Protein AF-R0MKZ6-F1 (afdb_monomer_lite)

Organism: Nosema bombycis (strain CQ1 / CVCC 102059) (NCBI:txid578461)

Sequence (211 aa):
MTRVDKVYGFILPISSEEYARGNKYGSILQAREDKRTGTRIELVEYTEEHHEHLGKVKKTVKNLHLHRRIPGIIRKVIPDNACIIKETSYSSIDKIRTHYHNTHFSKTTFNLTINTITVDGEVRNNPFEYEELEYHDLTHKPRLQTSICYKHVSVEVNKYMLGWIAYEIDKSIKTLLVKHHQNIVIKKGEWMEMTMKELEEMERESFSSES

InterPro domains:
  IPR001666 Phosphatidylinositol transfer protein [PTHR10658] (8-121)
  IPR023393 START-like domain superfamily [G3DSA:3.30.530.20] (5-135)
  IPR023393 START-like domain superfamily [G3DSA:3.30.530.20] (136-210)
  IPR055261 Phosphatidylinositol transfer protein, N-terminal [PF02121] (6-132)
  IPR055261 Phosphatidylinositol transfer protein, N-terminal [PF02121] (147-205)

Foldseek 3Di:
DAKDKAKEKEFALDALQLVLQLLLVLVLVVLVVCVVQVWAKAWDDWDWDQDPPQGIWIKTKMWTQQQSPQDPVVPVPDDSQQSIWIWIWTDDSFKIKIWIDGPPDDCLAKTKIKIKGKDFDDDPDDPDPDDHYHYDYPCPDDPRRTMMMMIIIMIDGDDPPCSVSSVVVVVSVVVSVNVSSNCSRVCCVVRVPPDPVNSVVSSCVSNDPPD

pLDDT: mean 89.92, std 9.76, range [34.59, 97.94]

Secondary structure (DSSP, 8-state):
-EEEEEEEEEEESS-HHHHHHHHHHHHHHHHHHHHHHT-EEEEEEEEEEEETTTEEEEEEEEEEEGGGTS-HHHHTTS-GGGGEEEEEEEE-SSEEEEEEEESSS-TTTEEEEEEEEEEESS--S-SS--S-EEEEE--SSTT---EEEEEEEEEEE-STT-THHHHHHHHHHHHHHHHHHHHHHHTHHHHTT--HHHHHHHHHHHHS---

Structure (mmC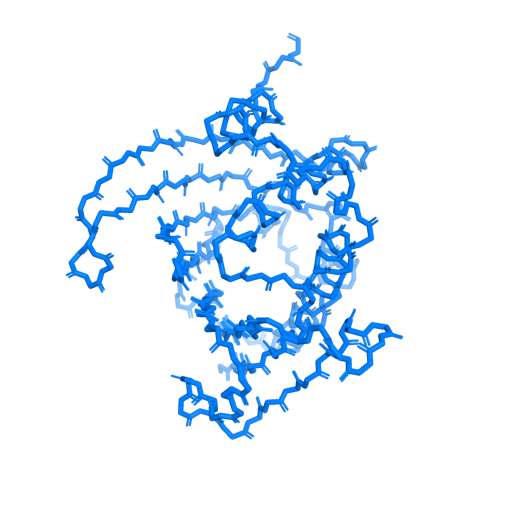IF, N/CA/C/O backbone):
data_AF-R0MKZ6-F1
#
_entry.id   AF-R0MKZ6-F1
#
loop_
_atom_site.group_PDB
_atom_site.id
_atom_site.type_symbol
_atom_site.label_atom_id
_atom_site.label_alt_id
_atom_site.label_comp_id
_atom_site.label_asym_id
_atom_site.label_entity_id
_atom_site.label_seq_id
_atom_site.pdbx_PDB_ins_code
_atom_site.Cartn_x
_atom_site.Cartn_y
_atom_site.Cartn_z
_atom_site.occupancy
_atom_site.B_iso_or_equiv
_atom_site.auth_seq_id
_atom_site.auth_comp_id
_atom_site.auth_asym_id
_atom_site.auth_atom_id
_atom_site.pdbx_PDB_model_num
ATOM 1 N N . MET A 1 1 ? 3.279 2.169 -25.843 1.00 84.00 1 MET A N 1
ATOM 2 C CA . MET A 1 1 ? 2.929 2.396 -24.429 1.00 84.00 1 MET A CA 1
ATOM 3 C C . MET A 1 1 ? 1.947 1.324 -24.004 1.00 84.00 1 MET A C 1
ATOM 5 O O . MET A 1 1 ? 0.984 1.107 -24.726 1.00 84.00 1 MET A O 1
ATOM 9 N N . THR A 1 2 ? 2.197 0.652 -22.885 1.00 94.12 2 THR A N 1
ATOM 10 C CA . THR A 1 2 ? 1.252 -0.301 -22.293 1.00 94.12 2 THR A CA 1
ATOM 11 C C . THR A 1 2 ? 0.813 0.249 -20.951 1.00 94.12 2 THR A C 1
ATOM 13 O O . THR A 1 2 ? 1.658 0.644 -20.147 1.00 94.12 2 THR A O 1
ATOM 16 N N . ARG A 1 3 ? -0.500 0.302 -20.742 1.00 93.50 3 ARG A N 1
ATOM 17 C CA . ARG A 1 3 ? -1.129 0.823 -19.535 1.00 93.50 3 ARG A CA 1
ATOM 18 C C . ARG A 1 3 ? -2.131 -0.199 -19.011 1.00 93.50 3 ARG A C 1
ATOM 20 O O . ARG A 1 3 ? -2.862 -0.792 -19.800 1.00 93.50 3 ARG A O 1
ATOM 27 N N . VAL A 1 4 ? -2.110 -0.419 -17.704 1.00 93.69 4 VAL A N 1
ATOM 28 C CA . VAL A 1 4 ? -3.056 -1.264 -16.975 1.00 93.69 4 VAL A CA 1
ATOM 29 C C . VAL A 1 4 ? -3.694 -0.392 -15.902 1.00 93.69 4 VAL A C 1
ATOM 31 O O . VAL A 1 4 ? -2.980 0.097 -15.030 1.00 93.69 4 VAL A O 1
ATOM 34 N N . ASP A 1 5 ? -5.009 -0.196 -15.974 1.00 93.94 5 ASP A N 1
ATOM 35 C CA . ASP A 1 5 ? -5.805 0.497 -14.957 1.00 93.94 5 ASP A CA 1
ATOM 36 C C . ASP A 1 5 ? -6.822 -0.483 -14.392 1.00 93.94 5 ASP A C 1
ATOM 38 O O . ASP A 1 5 ? -7.625 -1.038 -15.139 1.00 93.94 5 ASP A O 1
ATOM 42 N N . LYS A 1 6 ? -6.781 -0.706 -13.081 1.00 94.12 6 LYS A N 1
ATOM 43 C CA . LYS A 1 6 ? -7.715 -1.598 -12.393 1.00 94.12 6 LYS A CA 1
ATOM 44 C C . LYS A 1 6 ? -8.147 -1.019 -11.068 1.00 94.12 6 LYS A C 1
ATOM 46 O O . LYS A 1 6 ? -7.356 -0.380 -10.371 1.00 94.12 6 LYS A O 1
ATOM 51 N N . VAL A 1 7 ? -9.390 -1.293 -10.688 1.00 95.12 7 VAL A N 1
ATOM 52 C CA . VAL A 1 7 ? -9.879 -1.006 -9.342 1.00 95.12 7 VAL A CA 1
ATOM 53 C C . VAL A 1 7 ? -10.062 -2.318 -8.589 1.00 95.12 7 VAL A C 1
ATOM 55 O O . VAL A 1 7 ? -10.747 -3.226 -9.049 1.00 95.12 7 VAL A O 1
ATOM 58 N N . TYR A 1 8 ? -9.462 -2.404 -7.406 1.00 95.31 8 TYR A N 1
ATOM 59 C CA . TYR A 1 8 ? -9.657 -3.506 -6.469 1.00 95.31 8 TYR A CA 1
ATOM 60 C C . TYR A 1 8 ? -10.495 -3.016 -5.287 1.00 95.31 8 TYR A C 1
ATOM 62 O O . TYR A 1 8 ? -10.090 -2.083 -4.591 1.00 95.31 8 TYR A O 1
ATOM 70 N N . GLY A 1 9 ? -11.659 -3.621 -5.060 1.00 94.00 9 GLY A N 1
ATOM 71 C CA . GLY A 1 9 ? -12.543 -3.324 -3.933 1.00 94.00 9 GLY A CA 1
ATOM 72 C C . GLY A 1 9 ? -12.408 -4.373 -2.833 1.00 94.00 9 GLY A C 1
ATOM 73 O O . GLY A 1 9 ? -12.648 -5.550 -3.073 1.00 94.00 9 GLY A O 1
ATOM 74 N N . PHE A 1 10 ? -12.064 -3.968 -1.614 1.00 94.38 10 PHE A N 1
ATOM 75 C CA . PHE A 1 10 ? -11.958 -4.855 -0.454 1.00 94.38 10 PHE A CA 1
ATOM 76 C C . PHE A 1 10 ? -13.120 -4.596 0.497 1.00 94.38 10 PHE A C 1
ATOM 78 O O . PHE A 1 10 ? -13.222 -3.502 1.049 1.00 94.38 10 PHE A O 1
ATOM 85 N N . ILE A 1 11 ? -13.987 -5.590 0.693 1.00 92.19 11 ILE A N 1
ATOM 86 C CA . ILE A 1 11 ? -15.113 -5.503 1.630 1.00 92.19 11 ILE A CA 1
ATOM 87 C C . ILE A 1 11 ? -14.617 -5.933 3.011 1.00 92.19 11 ILE A C 1
ATOM 89 O O . ILE A 1 11 ? -14.094 -7.040 3.168 1.00 92.19 11 ILE A O 1
ATOM 93 N N . LEU A 1 12 ? -14.740 -5.047 4.003 1.00 92.56 12 LEU A N 1
ATOM 94 C CA . LEU A 1 12 ? -14.053 -5.175 5.285 1.00 92.56 12 LEU A CA 1
ATOM 95 C C . LEU A 1 12 ? -15.029 -5.195 6.476 1.00 92.56 12 LEU A C 1
ATOM 97 O O . LEU A 1 12 ? -15.983 -4.413 6.509 1.00 92.56 12 LEU A O 1
ATOM 101 N N . PRO A 1 13 ? -14.768 -6.034 7.502 1.00 92.25 13 PRO A N 1
ATOM 102 C CA . PRO A 1 13 ? -15.535 -6.064 8.747 1.00 92.25 13 PRO A CA 1
ATOM 103 C C . PRO A 1 13 ? -15.022 -5.047 9.788 1.00 92.25 13 PRO A C 1
ATOM 105 O O . PRO A 1 13 ? -14.962 -5.337 10.991 1.00 92.25 13 PRO A O 1
ATOM 108 N N . ILE A 1 14 ? -14.557 -3.890 9.314 1.00 92.12 14 ILE A N 1
ATOM 109 C CA . ILE A 1 14 ? -14.065 -2.760 10.114 1.00 92.12 14 ILE A CA 1
ATOM 110 C C . ILE A 1 14 ? -14.510 -1.421 9.510 1.00 92.12 14 ILE A C 1
ATOM 112 O O . ILE A 1 14 ? -14.663 -1.333 8.293 1.00 92.12 14 ILE A O 1
ATOM 116 N N . SER A 1 15 ? -14.742 -0.399 10.338 1.00 92.25 15 SER A N 1
ATOM 117 C CA . SER A 1 15 ? -15.070 0.957 9.861 1.00 92.25 15 SER A CA 1
ATOM 118 C C . SER A 1 15 ? -13.882 1.603 9.138 1.00 92.25 15 SER A C 1
ATOM 120 O O . SER A 1 15 ? -12.758 1.108 9.204 1.00 92.25 15 SER A O 1
ATOM 122 N N . SER A 1 16 ? -14.093 2.733 8.472 1.00 91.50 16 SER A N 1
ATOM 123 C CA . SER A 1 16 ? -13.044 3.482 7.772 1.00 91.50 16 SER A CA 1
ATOM 124 C C . SER A 1 16 ? -11.994 4.027 8.743 1.00 91.50 16 SER A C 1
ATOM 126 O O . SER A 1 16 ? -10.801 4.026 8.440 1.00 91.50 16 SER A O 1
ATOM 128 N N . GLU A 1 17 ? -12.406 4.429 9.948 1.00 92.31 17 GLU A N 1
ATOM 129 C CA . GLU A 1 17 ? -11.484 4.855 11.007 1.00 92.31 17 GLU A CA 1
ATOM 130 C C . GLU A 1 17 ? -10.640 3.680 11.529 1.00 92.31 17 GLU A C 1
ATOM 132 O O . GLU A 1 17 ? -9.419 3.786 11.672 1.00 92.31 17 GLU A O 1
ATOM 137 N N . GLU A 1 18 ? -11.277 2.530 11.769 1.00 94.56 18 GLU A N 1
ATOM 138 C CA . GLU A 1 18 ? -10.580 1.294 12.121 1.00 94.56 18 GLU A CA 1
ATOM 139 C C . GLU A 1 18 ? -9.641 0.855 10.990 1.00 94.56 18 GLU A C 1
ATOM 141 O O . GLU A 1 18 ? -8.509 0.453 11.251 1.00 94.56 18 GLU A O 1
ATOM 146 N N . TYR A 1 19 ? -10.060 0.986 9.729 1.00 95.31 19 TYR A N 1
ATOM 147 C CA . TYR A 1 19 ? -9.227 0.701 8.566 1.00 95.31 19 TYR A CA 1
ATOM 148 C C . TYR A 1 19 ? -8.005 1.610 8.510 1.00 95.31 19 TYR A C 1
ATOM 150 O O . TYR A 1 19 ? -6.926 1.118 8.201 1.00 95.31 19 TYR A O 1
ATOM 158 N N . ALA A 1 20 ? -8.116 2.896 8.846 1.00 94.50 20 ALA A N 1
ATOM 159 C CA . ALA A 1 20 ? -6.953 3.779 8.880 1.00 94.50 20 ALA A CA 1
ATOM 160 C C . ALA A 1 20 ? -5.870 3.240 9.836 1.00 94.50 20 ALA A C 1
ATOM 162 O O . ALA A 1 20 ? -4.691 3.180 9.468 1.00 94.50 20 ALA A O 1
ATOM 163 N N . ARG A 1 21 ? -6.267 2.776 11.033 1.00 96.00 21 ARG A N 1
ATOM 164 C CA . ARG A 1 21 ? -5.361 2.119 11.997 1.00 96.00 21 ARG A CA 1
ATOM 165 C C . ARG A 1 21 ? -4.838 0.788 11.459 1.00 96.00 21 ARG A C 1
ATOM 167 O O . ARG A 1 21 ? -3.628 0.571 11.394 1.00 96.00 21 ARG A O 1
ATOM 174 N N . GLY A 1 22 ? -5.738 -0.075 10.998 1.00 97.12 22 GLY A N 1
ATOM 175 C CA . GLY A 1 22 ? -5.400 -1.381 10.445 1.00 97.12 22 GLY A CA 1
ATOM 176 C C . GLY A 1 22 ? -4.437 -1.291 9.262 1.00 97.12 22 GLY A C 1
ATOM 177 O O . GLY A 1 22 ? -3.466 -2.035 9.201 1.00 97.12 22 GLY A O 1
ATOM 178 N N . ASN A 1 23 ? -4.629 -0.335 8.356 1.00 97.06 23 ASN A N 1
ATOM 179 C CA . ASN A 1 23 ? -3.767 -0.099 7.202 1.00 97.06 23 ASN A CA 1
ATOM 180 C C . ASN A 1 23 ? -2.346 0.299 7.620 1.00 97.06 23 ASN A C 1
ATOM 182 O O . ASN A 1 23 ? -1.379 -0.201 7.042 1.00 97.06 23 ASN A O 1
ATOM 186 N N . LYS A 1 24 ? -2.206 1.142 8.650 1.00 95.62 24 LYS A N 1
ATOM 187 C CA . LYS A 1 24 ? -0.903 1.487 9.235 1.00 95.62 24 LYS A CA 1
ATOM 188 C C . LYS A 1 24 ? -0.220 0.247 9.816 1.00 95.62 24 LYS A C 1
ATOM 190 O O . LYS A 1 24 ? 0.939 -0.021 9.503 1.00 95.62 24 LYS A O 1
ATOM 195 N N . TYR A 1 25 ? -0.961 -0.554 10.579 1.00 97.25 25 TYR A N 1
ATOM 196 C CA . TYR A 1 25 ? -0.465 -1.817 11.120 1.00 97.25 25 TYR A CA 1
ATOM 197 C C . TYR A 1 25 ? -0.070 -2.823 10.025 1.00 97.25 25 TYR A C 1
ATOM 199 O O . TYR A 1 25 ? 0.988 -3.446 10.096 1.00 97.25 25 TYR A O 1
ATOM 207 N N . GLY A 1 26 ? -0.862 -2.934 8.958 1.00 97.00 26 GLY A N 1
ATOM 208 C CA . GLY A 1 26 ? -0.547 -3.753 7.787 1.00 97.00 26 GLY A CA 1
ATOM 209 C C . GLY A 1 26 ? 0.776 -3.344 7.132 1.00 97.00 26 GLY A C 1
ATOM 210 O O . GLY A 1 26 ? 1.592 -4.207 6.811 1.00 97.00 26 GLY A O 1
ATOM 211 N N . SER A 1 27 ? 1.044 -2.038 7.020 1.00 94.75 27 SER A N 1
ATOM 212 C CA . SER A 1 27 ? 2.318 -1.520 6.503 1.00 94.75 27 SER A CA 1
ATOM 213 C C . SER A 1 27 ? 3.502 -1.882 7.404 1.00 94.75 27 SER A C 1
ATOM 215 O O . SER A 1 27 ? 4.571 -2.220 6.896 1.00 94.75 27 SER A O 1
ATOM 217 N N . ILE A 1 28 ? 3.312 -1.889 8.727 1.00 94.81 28 ILE A N 1
ATOM 218 C CA . ILE A 1 28 ? 4.320 -2.343 9.701 1.00 94.81 28 ILE A CA 1
ATOM 219 C C . ILE A 1 28 ? 4.608 -3.837 9.530 1.00 94.81 28 ILE A C 1
ATOM 221 O O . ILE A 1 28 ? 5.768 -4.243 9.449 1.00 94.81 28 ILE A O 1
ATOM 225 N N . LEU A 1 29 ? 3.568 -4.673 9.427 1.00 95.50 29 LEU A N 1
ATOM 226 C CA . LEU A 1 29 ? 3.738 -6.103 9.151 1.00 95.50 29 LEU A CA 1
ATOM 227 C C . LEU A 1 29 ? 4.484 -6.327 7.837 1.00 95.50 29 LEU A C 1
ATOM 229 O O . LEU A 1 29 ? 5.346 -7.205 7.750 1.00 95.50 29 LEU A O 1
ATOM 233 N N . GLN A 1 30 ? 4.177 -5.514 6.826 1.00 93.88 30 GLN A N 1
ATOM 234 C CA . GLN A 1 30 ? 4.836 -5.608 5.541 1.00 93.88 30 GLN A CA 1
ATOM 235 C C . GLN A 1 30 ? 6.320 -5.229 5.627 1.00 93.88 30 GLN A C 1
ATOM 237 O O . GLN A 1 30 ? 7.154 -5.962 5.099 1.00 93.88 30 GLN A O 1
ATOM 242 N N . ALA A 1 31 ? 6.654 -4.161 6.353 1.00 92.19 31 ALA A N 1
ATOM 243 C CA . ALA A 1 31 ? 8.031 -3.746 6.605 1.00 92.19 31 ALA A CA 1
ATOM 244 C C . ALA A 1 31 ? 8.840 -4.820 7.354 1.00 92.19 31 ALA A C 1
ATOM 246 O O . ALA A 1 31 ? 9.984 -5.108 6.999 1.00 92.19 31 ALA A O 1
ATOM 247 N N . ARG A 1 32 ? 8.233 -5.474 8.353 1.00 92.31 32 ARG A N 1
ATOM 248 C CA . ARG A 1 32 ? 8.856 -6.590 9.088 1.00 92.31 32 ARG A CA 1
ATOM 249 C C . ARG A 1 32 ? 9.149 -7.778 8.174 1.00 92.31 32 ARG A C 1
ATOM 251 O O . ARG A 1 32 ? 10.242 -8.339 8.224 1.00 92.31 32 ARG A O 1
ATOM 258 N N . GLU A 1 33 ? 8.197 -8.142 7.320 1.00 92.75 33 GLU A N 1
ATOM 259 C CA . GLU A 1 33 ? 8.378 -9.200 6.321 1.00 92.75 33 GLU A CA 1
ATOM 260 C C . GLU A 1 33 ? 9.463 -8.839 5.295 1.00 92.75 33 GLU A C 1
ATOM 262 O O . GLU A 1 33 ? 10.254 -9.694 4.896 1.00 92.75 33 GLU A O 1
ATOM 267 N N . ASP A 1 34 ? 9.548 -7.569 4.903 1.00 91.81 34 ASP A N 1
ATOM 268 C CA . ASP A 1 34 ? 10.597 -7.071 4.015 1.00 91.81 34 ASP A CA 1
ATOM 269 C C . ASP A 1 34 ? 11.979 -7.188 4.638 1.00 91.81 34 ASP A C 1
ATOM 271 O O . ASP A 1 34 ? 12.867 -7.792 4.033 1.00 91.81 34 ASP A O 1
ATOM 275 N N . LYS A 1 35 ? 12.138 -6.743 5.887 1.00 89.75 35 LYS A N 1
ATOM 276 C CA . LYS A 1 35 ? 13.379 -6.927 6.647 1.00 89.75 35 LYS A CA 1
ATOM 277 C C . LYS A 1 35 ? 13.753 -8.409 6.746 1.00 89.75 35 LYS A C 1
ATOM 279 O O . LYS A 1 35 ? 14.892 -8.774 6.464 1.00 89.75 35 LYS A O 1
ATOM 284 N N . ARG A 1 36 ? 12.786 -9.281 7.062 1.00 91.06 36 ARG A N 1
ATOM 285 C CA . ARG A 1 36 ? 12.989 -10.738 7.183 1.00 91.06 36 ARG A CA 1
ATOM 286 C C . ARG A 1 36 ? 13.421 -11.387 5.865 1.00 91.06 36 ARG A C 1
ATOM 288 O O . ARG A 1 36 ? 14.208 -12.328 5.873 1.00 91.06 36 ARG A O 1
ATOM 295 N N . THR A 1 37 ? 12.903 -10.906 4.738 1.00 90.75 37 THR A N 1
ATOM 296 C CA . THR A 1 37 ? 13.198 -11.442 3.397 1.00 90.75 37 THR A CA 1
ATOM 297 C C . THR A 1 37 ? 14.372 -10.739 2.704 1.00 90.75 37 THR A C 1
ATOM 299 O O . THR A 1 37 ? 14.716 -11.082 1.571 1.00 90.75 37 THR A O 1
ATOM 302 N N . GLY A 1 38 ? 15.019 -9.782 3.380 1.00 89.25 38 GLY A N 1
ATOM 303 C CA . GLY A 1 38 ? 16.167 -9.038 2.863 1.00 89.25 38 GLY A CA 1
ATOM 304 C C . GLY A 1 38 ? 15.812 -7.946 1.849 1.00 89.25 38 GLY A C 1
ATOM 305 O O . GLY A 1 38 ? 16.680 -7.518 1.089 1.00 89.25 38 GLY A O 1
ATOM 306 N N . THR A 1 39 ? 14.555 -7.497 1.804 1.00 91.44 39 THR A N 1
ATOM 307 C CA . THR A 1 39 ? 14.151 -6.295 1.062 1.00 91.44 39 THR A CA 1
ATOM 308 C C . THR A 1 39 ? 14.434 -5.073 1.929 1.00 91.44 39 THR A C 1
ATOM 310 O O . THR A 1 39 ? 13.869 -4.917 3.009 1.00 91.44 39 THR A O 1
ATOM 313 N N . ARG A 1 40 ? 15.317 -4.192 1.457 1.00 90.62 40 ARG A N 1
ATOM 314 C CA . ARG A 1 40 ? 15.684 -2.974 2.184 1.00 90.62 40 ARG A CA 1
ATOM 315 C C . ARG A 1 40 ? 14.727 -1.837 1.836 1.00 90.62 40 ARG A C 1
ATOM 317 O O . ARG A 1 40 ? 14.499 -1.551 0.661 1.00 90.62 40 ARG A O 1
ATOM 324 N N . ILE A 1 41 ? 14.199 -1.180 2.861 1.00 91.44 41 ILE A N 1
ATOM 325 C CA . ILE A 1 41 ? 13.344 0.003 2.747 1.00 91.44 41 ILE A CA 1
ATOM 326 C C . ILE A 1 41 ? 13.997 1.119 3.555 1.00 91.44 41 ILE A C 1
ATOM 328 O O . ILE A 1 41 ? 14.337 0.912 4.715 1.00 91.44 41 ILE A O 1
ATOM 332 N N . GLU A 1 42 ? 14.177 2.285 2.944 1.00 91.06 42 GLU A N 1
ATOM 333 C CA . GLU A 1 42 ? 14.701 3.479 3.613 1.00 91.06 42 GLU A CA 1
ATOM 334 C C . GLU A 1 42 ? 13.603 4.532 3.689 1.00 91.06 42 GLU A C 1
ATOM 336 O O . GLU A 1 42 ? 13.091 4.951 2.650 1.00 91.06 42 GLU A O 1
ATOM 341 N N . LEU A 1 43 ? 13.259 4.990 4.892 1.00 92.12 43 LEU A N 1
ATOM 342 C CA . LEU A 1 43 ? 12.418 6.171 5.062 1.00 92.12 43 LEU A CA 1
ATOM 343 C C . LEU A 1 43 ? 13.271 7.428 4.848 1.00 92.12 43 LEU A C 1
ATOM 345 O O . LEU A 1 43 ? 14.231 7.665 5.572 1.00 92.12 43 LEU A O 1
ATOM 349 N N . VAL A 1 44 ? 12.920 8.218 3.836 1.00 93.50 44 VAL A N 1
ATOM 350 C CA . VAL A 1 44 ? 13.627 9.446 3.440 1.00 93.50 44 VAL A CA 1
ATOM 351 C C . VAL A 1 44 ? 12.975 10.680 4.058 1.00 93.50 44 VAL A C 1
ATOM 353 O O . VAL A 1 44 ? 13.665 11.604 4.472 1.00 93.50 44 VAL A O 1
ATOM 356 N N . GLU A 1 45 ? 11.645 10.712 4.107 1.00 93.31 45 GLU A N 1
ATOM 357 C CA . GLU A 1 45 ? 10.882 11.858 4.604 1.00 93.31 45 GLU A CA 1
ATOM 358 C C . GLU A 1 45 ? 9.609 11.374 5.303 1.00 93.31 45 GLU A C 1
ATOM 360 O O . GLU A 1 45 ? 8.946 10.451 4.821 1.00 93.31 45 GLU A O 1
ATOM 365 N N . TYR A 1 46 ? 9.264 12.018 6.419 1.00 91.88 46 TYR A N 1
ATOM 366 C CA . TYR A 1 46 ? 7.995 11.864 7.127 1.00 91.88 46 TYR A CA 1
ATOM 367 C C . TYR A 1 46 ? 7.557 13.239 7.635 1.00 91.88 46 TYR A C 1
ATOM 369 O O . TYR A 1 46 ? 8.186 13.790 8.539 1.00 91.88 46 TYR A O 1
ATOM 377 N N . THR A 1 47 ? 6.506 13.808 7.052 1.00 92.50 47 THR A N 1
ATOM 378 C CA . THR A 1 47 ? 6.054 15.176 7.348 1.00 92.50 47 THR A C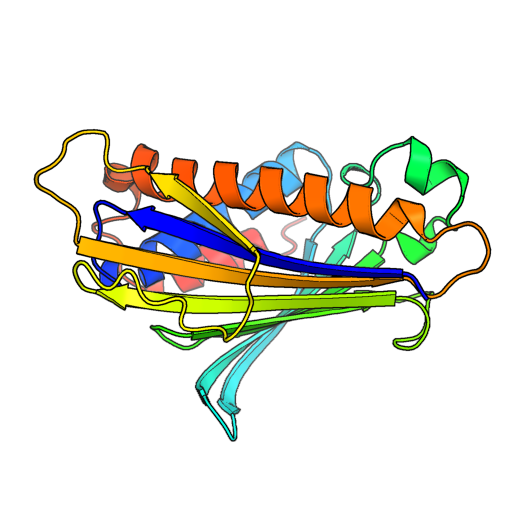A 1
ATOM 379 C C . THR A 1 47 ? 4.529 15.264 7.403 1.00 92.50 47 THR A C 1
ATOM 381 O O . THR A 1 47 ? 3.816 14.451 6.813 1.00 92.50 47 THR A O 1
ATOM 384 N N . GLU A 1 48 ? 4.014 16.251 8.136 1.00 93.31 48 GLU A N 1
ATOM 385 C CA . GLU A 1 48 ? 2.618 16.683 8.023 1.00 93.31 48 GLU A CA 1
ATOM 386 C C . GLU A 1 48 ? 2.565 17.937 7.149 1.00 93.31 48 GLU A C 1
ATOM 388 O O . GLU A 1 48 ? 3.307 18.888 7.388 1.00 93.31 48 GLU A O 1
ATOM 393 N N . GLU A 1 49 ? 1.686 17.954 6.151 1.00 93.25 49 GLU A N 1
ATOM 394 C CA . GLU A 1 49 ? 1.531 19.092 5.241 1.00 93.25 49 GLU A CA 1
ATOM 395 C C . GLU A 1 49 ? 0.076 19.257 4.779 1.00 93.25 49 GLU A C 1
ATOM 397 O O . GLU A 1 49 ? -0.779 18.398 5.011 1.00 93.25 49 GLU A O 1
ATOM 402 N N . HIS A 1 50 ? -0.222 20.390 4.144 1.00 90.81 50 HIS A N 1
ATOM 403 C CA . HIS A 1 50 ? -1.521 20.647 3.531 1.00 90.81 50 HIS A CA 1
ATOM 404 C C . HIS A 1 50 ? -1.442 20.385 2.023 1.00 90.81 50 HIS A C 1
ATOM 406 O O . HIS A 1 50 ? -0.775 21.116 1.294 1.00 90.81 50 HIS A O 1
ATOM 412 N N . HIS A 1 51 ? -2.142 19.357 1.550 1.00 87.69 51 HIS A N 1
ATOM 413 C CA . HIS A 1 51 ? -2.205 18.981 0.143 1.00 87.69 51 HIS A CA 1
ATOM 414 C C . HIS A 1 51 ? -3.442 19.596 -0.520 1.00 87.69 51 HIS A C 1
ATOM 416 O O . HIS A 1 51 ? -4.560 19.429 -0.034 1.00 87.69 51 HIS A O 1
ATOM 422 N N . GLU A 1 52 ? -3.256 20.228 -1.681 1.00 84.56 52 GLU A N 1
ATOM 423 C CA . GLU A 1 52 ? -4.271 21.015 -2.405 1.00 84.56 52 GLU A CA 1
ATOM 424 C C . GLU A 1 52 ? -5.651 20.338 -2.490 1.00 84.56 52 GLU A C 1
ATOM 426 O O . GLU A 1 52 ? -6.668 20.950 -2.183 1.00 84.56 52 GLU A O 1
ATOM 431 N N . HIS A 1 53 ? -5.686 19.047 -2.838 1.00 80.75 53 HIS A N 1
ATOM 432 C CA . HIS A 1 53 ? -6.937 18.293 -3.019 1.00 80.75 53 HIS A CA 1
ATOM 433 C C . HIS A 1 53 ? -7.306 17.328 -1.882 1.00 80.75 53 HIS A C 1
ATOM 435 O O . HIS A 1 53 ? -8.349 16.680 -1.954 1.00 80.75 53 HIS A O 1
ATOM 441 N N . LEU A 1 54 ? -6.435 17.152 -0.884 1.00 84.38 54 LEU A N 1
ATOM 442 C CA . LEU A 1 54 ? -6.624 16.159 0.187 1.00 84.38 54 LEU A CA 1
ATOM 443 C C . LEU A 1 54 ? -6.715 16.804 1.578 1.00 84.38 54 LEU A C 1
ATOM 445 O O . LEU A 1 54 ? -7.019 16.111 2.545 1.00 84.38 54 LEU A O 1
ATOM 449 N N . GLY A 1 55 ? -6.473 18.113 1.690 1.00 88.75 55 GLY A N 1
ATOM 450 C CA . GLY A 1 55 ? -6.429 18.819 2.965 1.00 88.75 55 GLY A CA 1
ATOM 451 C C . GLY A 1 55 ? -5.188 18.443 3.772 1.00 88.75 55 GLY A C 1
ATOM 452 O O . GLY A 1 55 ? -4.104 18.257 3.217 1.00 88.75 55 GLY A O 1
ATOM 453 N N . LYS A 1 56 ? -5.330 18.331 5.096 1.00 91.88 56 LYS A N 1
ATOM 454 C CA . LYS A 1 56 ? -4.230 17.919 5.977 1.00 91.88 56 LYS A CA 1
ATOM 455 C C . LYS A 1 56 ? -3.868 16.453 5.721 1.00 91.88 56 LYS A C 1
ATOM 457 O O . LYS A 1 56 ? -4.693 15.565 5.933 1.00 91.88 56 LYS A O 1
ATOM 462 N N . VAL A 1 57 ? -2.624 16.204 5.324 1.00 93.56 57 VAL A N 1
ATOM 463 C CA . VAL A 1 57 ? -2.108 14.865 5.030 1.00 93.56 57 VAL A CA 1
ATOM 464 C C . VAL A 1 57 ? -0.805 14.588 5.765 1.00 93.56 57 VAL A C 1
ATOM 466 O O . VAL A 1 57 ? -0.064 15.493 6.149 1.00 93.56 57 VAL A O 1
ATOM 469 N N . LYS A 1 58 ? -0.509 13.299 5.911 1.00 93.06 58 LYS A N 1
ATOM 470 C CA . LYS A 1 58 ? 0.829 12.801 6.227 1.00 93.06 58 LYS A CA 1
ATOM 471 C C . LYS A 1 58 ? 1.517 12.395 4.939 1.00 93.06 58 LYS A C 1
ATOM 473 O O . LYS A 1 58 ? 0.987 11.566 4.196 1.00 93.06 58 LYS A O 1
ATOM 478 N N . LYS A 1 59 ? 2.686 12.972 4.691 1.00 95.00 59 LYS A N 1
ATOM 479 C CA . LYS A 1 59 ? 3.546 12.632 3.567 1.00 95.00 59 LYS A CA 1
ATOM 480 C C . LYS A 1 59 ? 4.644 11.695 4.042 1.00 95.00 59 LYS A C 1
ATOM 482 O O . LYS A 1 59 ? 5.310 11.951 5.043 1.00 95.00 59 LYS A O 1
ATOM 487 N N . THR A 1 60 ? 4.850 10.619 3.295 1.00 94.44 60 THR A N 1
ATOM 488 C CA . THR A 1 60 ? 5.998 9.729 3.468 1.00 94.44 60 THR A CA 1
ATOM 489 C C . THR A 1 60 ? 6.725 9.559 2.147 1.00 94.44 60 THR A C 1
ATOM 491 O O . THR A 1 60 ? 6.099 9.470 1.089 1.00 94.44 60 THR A O 1
ATOM 494 N N . VAL A 1 61 ? 8.053 9.526 2.205 1.00 95.44 61 VAL A N 1
ATOM 495 C CA . VAL A 1 61 ? 8.907 9.232 1.054 1.00 95.44 61 VAL A CA 1
ATOM 496 C C . VAL A 1 61 ? 9.823 8.083 1.427 1.00 95.44 61 VAL A C 1
ATOM 498 O O . VAL A 1 61 ? 10.523 8.168 2.434 1.00 95.44 61 VAL A O 1
ATOM 501 N N . LYS A 1 62 ? 9.828 7.015 0.629 1.00 94.19 62 LYS A N 1
ATOM 502 C CA . LYS A 1 62 ? 10.624 5.811 0.879 1.00 94.19 62 LYS A CA 1
ATOM 503 C C . LYS A 1 62 ? 11.402 5.397 -0.364 1.00 94.19 62 LYS A C 1
ATOM 505 O O . LYS A 1 62 ? 10.860 5.424 -1.466 1.00 94.19 62 LYS A O 1
ATOM 510 N N . ASN A 1 63 ? 12.646 4.960 -0.192 1.00 94.31 63 ASN A N 1
ATOM 511 C CA . ASN A 1 63 ? 13.372 4.233 -1.232 1.00 94.31 63 ASN A CA 1
ATOM 512 C C . ASN A 1 63 ? 13.218 2.732 -0.981 1.00 94.31 63 ASN A C 1
ATOM 514 O O . ASN A 1 63 ? 13.606 2.217 0.069 1.00 94.31 63 ASN A O 1
ATOM 518 N N . LEU A 1 64 ? 12.649 2.031 -1.954 1.00 94.00 64 LEU A N 1
ATOM 519 C CA . LEU A 1 64 ? 12.380 0.602 -1.906 1.00 94.00 64 LEU A CA 1
ATOM 520 C C . LEU A 1 64 ? 13.413 -0.129 -2.768 1.00 94.00 64 LEU A C 1
ATOM 522 O O . LEU A 1 64 ? 13.435 0.031 -3.989 1.00 94.00 64 LEU A O 1
ATOM 526 N N . HIS A 1 65 ? 14.254 -0.959 -2.151 1.00 94.06 65 HIS A N 1
ATOM 527 C CA . HIS A 1 65 ? 15.256 -1.774 -2.844 1.00 94.06 65 HIS A CA 1
ATOM 528 C C . HIS A 1 65 ? 14.641 -3.132 -3.200 1.00 94.06 65 HIS A C 1
ATOM 530 O O . HIS A 1 65 ? 14.820 -4.135 -2.507 1.00 94.06 65 HIS A O 1
ATOM 536 N N . LEU A 1 66 ? 13.863 -3.161 -4.283 1.00 92.50 66 LEU A N 1
ATOM 537 C CA . LEU A 1 66 ? 12.933 -4.243 -4.621 1.00 92.50 66 LEU A CA 1
ATOM 538 C C . LEU A 1 66 ? 13.568 -5.415 -5.376 1.00 92.50 66 LEU A C 1
ATOM 540 O O . LEU A 1 66 ? 12.837 -6.266 -5.885 1.00 92.50 66 LEU A O 1
ATOM 544 N N . HIS A 1 67 ? 14.900 -5.517 -5.442 1.00 90.69 67 HIS A N 1
ATOM 545 C CA . HIS A 1 67 ? 15.560 -6.588 -6.194 1.00 90.69 67 HIS A CA 1
ATOM 546 C C . HIS A 1 67 ? 15.009 -7.965 -5.794 1.00 90.69 67 HIS A C 1
ATOM 548 O O . HIS A 1 67 ? 14.704 -8.767 -6.671 1.00 90.69 67 HIS A O 1
ATOM 554 N N . ARG A 1 68 ? 14.797 -8.251 -4.505 1.00 87.94 68 ARG A N 1
ATOM 555 C CA . ARG A 1 68 ? 14.254 -9.547 -4.054 1.00 87.94 68 ARG A CA 1
ATOM 556 C C . ARG A 1 68 ? 12.764 -9.744 -4.363 1.00 87.94 68 ARG A C 1
ATOM 558 O O . ARG A 1 68 ? 12.350 -10.888 -4.532 1.00 87.94 68 ARG A O 1
ATOM 565 N N . ARG A 1 69 ? 11.995 -8.662 -4.513 1.00 86.31 69 ARG A N 1
ATOM 566 C CA . ARG A 1 69 ? 10.547 -8.674 -4.790 1.00 86.31 69 ARG A CA 1
ATOM 567 C C . ARG A 1 69 ? 10.191 -8.742 -6.267 1.00 86.31 69 ARG A C 1
ATOM 569 O O . ARG A 1 69 ? 9.157 -9.301 -6.613 1.00 86.31 69 ARG A O 1
ATOM 576 N N . ILE A 1 70 ? 11.020 -8.170 -7.135 1.00 89.00 70 ILE A N 1
ATOM 577 C CA . ILE A 1 70 ? 10.726 -8.134 -8.567 1.00 89.00 70 ILE A CA 1
ATOM 578 C C . ILE A 1 70 ? 10.840 -9.554 -9.148 1.00 89.00 70 ILE A C 1
ATOM 580 O O . ILE A 1 70 ? 11.876 -10.201 -8.950 1.00 89.00 70 ILE A O 1
ATOM 584 N N . PRO A 1 71 ? 9.822 -10.045 -9.883 1.00 87.81 71 PRO A N 1
ATOM 585 C CA . PRO A 1 71 ? 9.865 -11.341 -10.549 1.00 87.81 71 PRO A CA 1
ATOM 586 C C . PRO A 1 71 ? 11.140 -11.547 -11.373 1.00 87.81 71 PRO A C 1
ATOM 588 O O . PRO A 1 71 ? 11.579 -10.662 -12.110 1.00 87.81 71 PRO A O 1
ATOM 591 N N . GLY A 1 72 ? 11.729 -12.744 -11.294 1.00 90.06 72 GLY A N 1
ATOM 592 C CA . GLY A 1 72 ? 13.012 -13.040 -11.943 1.00 90.06 72 GLY A CA 1
ATOM 593 C C . GLY A 1 72 ? 13.011 -12.827 -13.461 1.00 90.06 72 GLY A C 1
ATOM 594 O O . GLY A 1 72 ? 14.036 -12.441 -14.014 1.00 90.06 72 GLY A O 1
ATOM 595 N N . ILE A 1 73 ? 11.867 -13.020 -14.124 1.00 89.12 73 ILE A N 1
ATOM 596 C CA . ILE A 1 73 ? 11.708 -12.751 -15.559 1.00 89.12 73 ILE A CA 1
ATOM 597 C C . ILE A 1 73 ? 11.864 -11.260 -15.894 1.00 89.12 73 ILE A C 1
ATOM 599 O O . ILE A 1 73 ? 12.490 -10.930 -16.895 1.00 89.12 73 ILE A O 1
ATOM 603 N N . ILE A 1 74 ? 11.384 -10.364 -15.024 1.00 91.94 74 ILE A N 1
ATOM 604 C CA . ILE A 1 74 ? 11.541 -8.913 -15.180 1.00 91.94 74 ILE A CA 1
ATOM 605 C C . ILE A 1 74 ? 12.999 -8.525 -14.928 1.00 91.94 74 ILE A C 1
ATOM 607 O O . ILE A 1 74 ? 13.584 -7.797 -15.724 1.00 91.94 74 ILE A O 1
ATOM 611 N N . ARG A 1 75 ? 13.626 -9.067 -13.873 1.00 93.25 75 ARG A N 1
ATOM 612 C CA . ARG A 1 75 ? 15.031 -8.763 -13.530 1.00 93.25 75 ARG A CA 1
ATOM 613 C C . ARG A 1 75 ? 16.027 -9.101 -14.638 1.00 93.25 75 ARG A C 1
ATOM 615 O O . ARG A 1 75 ? 17.081 -8.495 -14.703 1.00 93.25 75 ARG A O 1
ATOM 622 N N . LYS A 1 76 ? 15.700 -10.045 -15.525 1.00 92.25 76 LYS A N 1
ATOM 623 C CA . LYS A 1 76 ? 16.547 -10.394 -16.677 1.00 92.25 76 LYS A CA 1
ATOM 624 C C . LYS A 1 76 ? 16.560 -9.334 -17.784 1.00 92.25 76 LYS A C 1
ATOM 626 O O . LYS A 1 76 ? 17.433 -9.389 -18.641 1.00 92.25 76 LYS A O 1
ATOM 631 N N . VAL A 1 77 ? 15.586 -8.420 -17.810 1.00 91.44 77 VAL A N 1
ATOM 632 C CA . VAL A 1 77 ? 15.377 -7.467 -18.920 1.00 91.44 77 VAL A CA 1
ATOM 633 C C . VAL A 1 77 ? 15.403 -5.999 -18.485 1.00 91.44 77 VAL A C 1
ATOM 635 O O . VAL A 1 77 ? 15.254 -5.097 -19.315 1.00 91.44 77 VAL A O 1
ATOM 638 N N . ILE A 1 78 ? 15.592 -5.743 -17.190 1.00 91.38 78 ILE A N 1
ATOM 639 C CA . ILE A 1 78 ? 15.789 -4.405 -16.629 1.00 91.38 78 ILE A CA 1
ATOM 640 C C . ILE A 1 78 ? 17.162 -4.337 -15.952 1.00 91.38 78 ILE A C 1
ATOM 642 O O . ILE A 1 78 ? 17.640 -5.357 -15.463 1.00 91.38 78 ILE A O 1
ATOM 646 N N . PRO A 1 79 ? 17.808 -3.164 -15.909 1.00 91.94 79 PRO A N 1
ATOM 647 C CA . PRO A 1 79 ? 19.050 -3.009 -15.164 1.00 91.94 79 PRO A CA 1
ATOM 648 C C . PRO A 1 79 ? 18.793 -3.064 -13.651 1.00 91.94 79 PRO A C 1
ATOM 650 O O . PRO A 1 79 ? 17.716 -2.690 -13.185 1.00 91.94 79 PRO A O 1
ATOM 653 N N . ASP A 1 80 ? 19.787 -3.490 -12.868 1.00 89.00 80 ASP A N 1
ATOM 654 C CA . ASP A 1 80 ? 19.639 -3.687 -11.416 1.00 89.00 80 ASP A CA 1
ATOM 655 C C . ASP A 1 80 ? 19.225 -2.410 -10.673 1.00 89.00 80 ASP A C 1
ATOM 657 O O . ASP A 1 80 ? 18.406 -2.455 -9.756 1.00 89.00 80 ASP A O 1
ATOM 661 N N . ASN A 1 81 ? 19.719 -1.246 -11.104 1.00 89.12 81 ASN A N 1
ATOM 662 C CA . ASN A 1 81 ? 19.323 0.044 -10.532 1.00 89.12 81 ASN A CA 1
ATOM 663 C C . ASN A 1 81 ? 17.840 0.377 -10.770 1.00 89.12 81 ASN A C 1
ATOM 665 O O . ASN A 1 81 ? 17.247 1.086 -9.961 1.00 89.12 81 ASN A O 1
ATOM 669 N N . ALA A 1 82 ? 17.202 -0.190 -11.801 1.00 91.88 82 ALA A N 1
ATOM 670 C CA . ALA A 1 82 ? 15.763 -0.070 -12.004 1.00 91.88 82 ALA A CA 1
ATOM 671 C C . ALA A 1 82 ? 14.947 -0.894 -10.995 1.00 91.88 82 ALA A C 1
ATOM 673 O O . ALA A 1 82 ? 13.725 -0.762 -10.959 1.00 91.88 82 ALA A O 1
ATOM 674 N N . CYS A 1 83 ? 15.588 -1.707 -10.150 1.00 92.94 83 CYS A N 1
ATOM 675 C CA . CYS A 1 83 ? 14.932 -2.351 -9.015 1.00 92.94 83 CYS A CA 1
ATOM 676 C C . CYS A 1 83 ? 14.784 -1.423 -7.798 1.00 92.94 83 CYS A C 1
ATOM 678 O O . CYS A 1 83 ? 14.218 -1.848 -6.790 1.00 92.94 83 CYS A O 1
ATOM 680 N N . ILE A 1 84 ? 15.282 -0.184 -7.863 1.00 93.94 84 ILE A N 1
ATOM 681 C CA . ILE A 1 84 ? 15.121 0.812 -6.804 1.00 93.94 84 ILE A CA 1
ATOM 682 C C . ILE A 1 84 ? 13.975 1.751 -7.186 1.00 93.94 84 ILE A C 1
ATOM 684 O O . ILE A 1 84 ? 14.029 2.454 -8.198 1.00 93.94 84 ILE A O 1
ATOM 688 N N . ILE A 1 85 ? 12.927 1.758 -6.365 1.00 94.94 85 ILE A N 1
ATOM 689 C CA . ILE A 1 85 ? 11.727 2.571 -6.575 1.00 94.94 85 ILE A CA 1
ATOM 690 C C . ILE A 1 85 ? 11.580 3.558 -5.423 1.00 94.94 85 ILE A C 1
ATOM 692 O O . ILE A 1 85 ? 11.592 3.167 -4.260 1.00 94.94 85 ILE A O 1
ATOM 696 N N . LYS A 1 86 ? 11.398 4.834 -5.745 1.00 95.88 86 LYS A N 1
ATOM 697 C CA . LYS A 1 86 ? 11.015 5.872 -4.795 1.00 95.88 86 LYS A CA 1
ATOM 698 C C . LYS A 1 86 ? 9.492 5.926 -4.689 1.00 95.88 86 LYS A C 1
ATOM 700 O O . LYS A 1 86 ? 8.816 6.293 -5.648 1.00 95.88 86 LYS A O 1
ATOM 705 N N . GLU A 1 87 ? 8.967 5.565 -3.529 1.00 96.75 87 GLU A N 1
ATOM 706 C CA . GLU A 1 87 ? 7.561 5.703 -3.157 1.00 96.75 87 GLU A CA 1
ATOM 707 C C . GLU A 1 87 ? 7.347 7.065 -2.487 1.00 96.75 87 GLU A C 1
ATOM 709 O O . GLU A 1 87 ? 8.051 7.405 -1.539 1.00 96.75 87 GLU A O 1
ATOM 714 N N . THR A 1 88 ? 6.368 7.835 -2.956 1.00 97.06 88 THR A N 1
ATOM 715 C CA . THR A 1 88 ? 5.857 9.031 -2.276 1.00 97.06 88 THR A CA 1
ATOM 716 C C . THR A 1 88 ? 4.379 8.818 -1.990 1.00 97.06 88 THR A C 1
ATOM 718 O O . THR A 1 88 ? 3.601 8.652 -2.928 1.00 97.06 88 THR A O 1
ATOM 721 N N . SER A 1 89 ? 3.981 8.838 -0.721 1.00 96.50 89 SER A N 1
ATOM 722 C CA . SER A 1 89 ? 2.599 8.608 -0.294 1.00 96.50 89 SER A CA 1
ATOM 723 C C . SER A 1 89 ? 2.054 9.785 0.505 1.00 96.50 89 SER A C 1
ATOM 725 O O . SER A 1 89 ? 2.722 10.260 1.421 1.00 96.50 89 SER A O 1
ATOM 727 N N . TYR A 1 90 ? 0.836 10.213 0.181 1.00 96.38 90 TYR A N 1
ATOM 728 C CA . TYR A 1 90 ? 0.064 11.241 0.875 1.00 96.38 90 TYR A CA 1
ATOM 729 C C . TYR A 1 90 ? -1.193 10.597 1.456 1.00 96.38 90 TYR A C 1
ATOM 731 O O . TYR A 1 90 ? -2.029 10.098 0.702 1.00 96.38 90 TYR A O 1
ATOM 739 N N . SER A 1 91 ? -1.329 10.593 2.780 1.00 93.75 91 SER A N 1
ATOM 740 C CA . SER A 1 91 ? -2.422 9.914 3.485 1.00 93.75 91 SER A CA 1
ATOM 741 C C . SER A 1 91 ? -3.265 10.899 4.289 1.00 93.75 91 SER A C 1
ATOM 743 O O . SER A 1 91 ? -2.737 11.600 5.153 1.00 93.75 91 SER A O 1
ATOM 745 N N . SER A 1 92 ? -4.576 10.895 4.048 1.00 91.06 92 SER A N 1
ATOM 746 C CA . SER A 1 92 ? -5.613 11.321 4.995 1.00 91.06 92 SER A CA 1
ATOM 747 C C . SER A 1 92 ? -6.237 10.081 5.658 1.00 91.06 92 SER A C 1
ATOM 749 O O . SER A 1 92 ? -5.715 8.971 5.519 1.00 91.06 92 SER A O 1
ATOM 751 N N . ILE A 1 93 ? -7.326 10.267 6.410 1.00 85.81 93 ILE A N 1
ATOM 752 C CA . ILE A 1 93 ? -8.059 9.177 7.072 1.00 85.81 93 ILE A CA 1
ATOM 753 C C . ILE A 1 93 ? -8.759 8.240 6.074 1.00 85.81 93 ILE A C 1
ATOM 755 O O . ILE A 1 93 ? -8.747 7.028 6.250 1.00 85.81 93 ILE A O 1
ATOM 759 N N . ASP A 1 94 ? -9.332 8.800 5.012 1.00 89.25 94 ASP A N 1
ATOM 760 C CA . ASP A 1 94 ? -10.201 8.124 4.045 1.00 89.25 94 ASP A CA 1
ATOM 761 C C . ASP A 1 94 ? -9.567 7.997 2.652 1.00 89.25 94 ASP A C 1
ATOM 763 O O . ASP A 1 94 ? -9.994 7.162 1.851 1.00 89.25 94 ASP A O 1
ATOM 767 N N . LYS A 1 95 ? -8.537 8.800 2.351 1.00 94.25 95 LYS A N 1
ATOM 768 C CA . LYS A 1 95 ? -7.886 8.867 1.039 1.00 94.25 95 LYS A CA 1
ATOM 769 C C . LYS A 1 95 ? -6.380 8.717 1.155 1.00 94.25 95 LYS A C 1
ATOM 771 O O . LYS A 1 95 ? -5.730 9.328 1.998 1.00 94.25 95 LYS A O 1
ATOM 776 N N . ILE A 1 96 ? -5.804 7.938 0.246 1.00 95.81 96 ILE A N 1
ATOM 777 C CA . ILE A 1 96 ? -4.349 7.795 0.131 1.00 95.81 96 ILE A CA 1
ATOM 778 C C . ILE A 1 96 ? -3.976 7.913 -1.336 1.00 95.81 96 ILE A C 1
ATOM 780 O O . ILE A 1 96 ? -4.562 7.231 -2.173 1.00 95.81 96 ILE A O 1
ATOM 784 N N . ARG A 1 97 ? -3.000 8.757 -1.658 1.00 96.44 97 ARG A N 1
ATOM 785 C CA . ARG A 1 97 ? -2.409 8.831 -2.997 1.00 96.44 97 ARG A CA 1
ATOM 786 C C . ARG A 1 97 ? -0.946 8.459 -2.915 1.00 96.44 97 ARG A C 1
ATOM 788 O O . ARG A 1 97 ? -0.179 9.128 -2.226 1.00 96.44 97 ARG A O 1
ATOM 795 N N . THR A 1 98 ? -0.562 7.413 -3.629 1.00 97.50 98 THR A N 1
ATOM 796 C CA . THR A 1 98 ? 0.813 6.924 -3.648 1.00 97.50 98 THR A CA 1
ATOM 797 C C . THR A 1 98 ? 1.345 6.909 -5.071 1.00 97.50 98 THR A C 1
ATOM 799 O O . THR A 1 98 ? 0.716 6.370 -5.980 1.00 97.50 98 THR A O 1
ATOM 802 N N . HIS A 1 99 ? 2.524 7.493 -5.252 1.00 97.25 99 HIS A N 1
ATOM 803 C CA . HIS A 1 99 ? 3.237 7.564 -6.517 1.00 97.25 99 HIS A CA 1
ATOM 804 C C . HIS A 1 99 ? 4.569 6.833 -6.411 1.00 97.25 99 HIS A C 1
ATOM 806 O O . HIS A 1 99 ? 5.354 7.082 -5.496 1.00 97.25 99 HIS A O 1
ATOM 812 N N . TYR A 1 100 ? 4.852 5.992 -7.395 1.00 96.31 100 TYR A N 1
ATOM 813 C CA . TYR A 1 100 ? 6.074 5.210 -7.478 1.00 96.31 100 TYR A CA 1
ATOM 814 C C . TYR A 1 100 ? 6.902 5.679 -8.669 1.00 96.31 100 TYR A C 1
ATOM 816 O O . TYR A 1 100 ? 6.463 5.636 -9.817 1.00 96.31 100 TYR A O 1
ATOM 824 N N . HIS A 1 101 ? 8.123 6.115 -8.384 1.00 91.62 101 HIS A N 1
ATOM 825 C CA . HIS A 1 101 ? 9.068 6.619 -9.368 1.00 91.62 101 HIS A CA 1
ATOM 826 C C . HIS A 1 101 ? 10.281 5.701 -9.431 1.00 91.62 101 HIS A C 1
ATOM 828 O O . HIS A 1 101 ? 10.856 5.351 -8.403 1.00 91.62 101 HIS A O 1
ATOM 834 N N . ASN A 1 102 ? 10.699 5.323 -10.633 1.00 92.06 102 ASN A N 1
ATOM 835 C CA . ASN A 1 102 ? 11.938 4.579 -10.810 1.00 92.06 102 ASN A CA 1
ATOM 836 C C . ASN A 1 102 ? 13.138 5.533 -10.723 1.00 92.06 102 ASN A C 1
ATOM 838 O O . ASN A 1 102 ? 13.064 6.657 -11.216 1.00 92.06 102 ASN A O 1
ATOM 842 N N . THR A 1 103 ? 14.240 5.111 -10.104 1.00 85.88 103 THR A N 1
ATOM 843 C CA . THR A 1 103 ? 15.456 5.943 -10.036 1.00 85.88 103 THR A CA 1
ATOM 844 C C . THR A 1 103 ? 16.281 5.902 -11.325 1.00 85.88 103 THR A C 1
ATOM 846 O O . THR A 1 103 ? 17.089 6.797 -11.557 1.00 85.88 103 THR A O 1
ATOM 849 N N . HIS A 1 104 ? 16.075 4.890 -12.172 1.00 90.69 104 HIS A N 1
ATOM 850 C CA . HIS A 1 104 ? 16.755 4.720 -13.455 1.00 90.69 104 HIS A CA 1
ATOM 851 C C . HIS A 1 104 ? 15.902 5.180 -14.647 1.00 90.69 104 HIS A C 1
ATOM 853 O O . HIS A 1 104 ? 16.398 5.857 -15.546 1.00 90.69 104 HIS A O 1
ATOM 859 N N . PHE A 1 105 ? 14.619 4.814 -14.675 1.00 90.75 105 PHE A N 1
ATOM 860 C CA . PHE A 1 105 ? 13.701 5.173 -15.756 1.00 90.75 105 PHE A CA 1
ATOM 861 C C . PHE A 1 105 ? 12.963 6.488 -15.480 1.00 90.75 105 PHE A C 1
ATOM 863 O O . PHE A 1 105 ? 12.536 6.756 -14.361 1.00 90.75 105 PHE A O 1
ATOM 870 N N . SER A 1 106 ? 12.751 7.290 -16.528 1.00 90.50 106 SER A N 1
ATOM 871 C CA . SER A 1 106 ? 11.924 8.499 -16.451 1.00 90.50 106 SER A CA 1
ATOM 872 C C . SER A 1 106 ? 10.449 8.168 -16.190 1.00 90.50 106 SER A C 1
ATOM 874 O O . SER A 1 106 ? 9.979 7.076 -16.518 1.00 90.50 106 SER A O 1
ATOM 876 N N . LYS A 1 107 ? 9.677 9.162 -15.725 1.00 85.56 107 LYS A N 1
ATOM 877 C CA . LYS A 1 107 ? 8.207 9.054 -15.602 1.00 85.56 107 LYS A CA 1
ATOM 878 C C . LYS A 1 107 ? 7.517 8.700 -16.920 1.00 85.56 107 LYS A C 1
ATOM 880 O O . LYS A 1 107 ? 6.493 8.037 -16.928 1.00 85.56 107 LYS A O 1
ATOM 885 N N . THR A 1 108 ? 8.095 9.134 -18.040 1.00 89.19 108 THR A N 1
ATOM 886 C CA . THR A 1 108 ? 7.587 8.826 -19.382 1.00 89.19 108 THR A CA 1
ATOM 887 C C . THR A 1 108 ? 7.859 7.388 -19.815 1.00 89.19 108 THR A C 1
ATOM 889 O O . THR A 1 108 ? 7.312 6.971 -20.831 1.00 89.19 108 THR A O 1
ATOM 892 N N . THR A 1 109 ? 8.699 6.650 -19.076 1.00 91.50 109 THR A N 1
ATOM 893 C CA . THR A 1 109 ? 9.046 5.241 -19.315 1.00 91.50 109 THR A CA 1
ATOM 894 C C . THR A 1 109 ? 8.349 4.312 -18.321 1.00 91.50 109 THR A C 1
ATOM 896 O O . THR A 1 109 ? 7.885 3.245 -18.715 1.00 91.50 109 THR A O 1
ATOM 899 N N . PHE A 1 110 ? 8.287 4.695 -17.044 1.00 93.56 110 PHE A N 1
ATOM 900 C CA . PHE A 1 110 ? 7.614 3.945 -15.986 1.00 93.56 110 PHE A CA 1
ATOM 901 C C . PHE A 1 110 ? 6.858 4.897 -15.062 1.00 93.56 110 PHE A C 1
ATOM 903 O O . PHE A 1 110 ? 7.444 5.838 -14.521 1.00 93.56 110 PHE A O 1
ATOM 910 N N . ASN A 1 111 ? 5.585 4.600 -14.837 1.00 94.00 111 ASN A N 1
ATOM 911 C CA . ASN A 1 111 ? 4.744 5.297 -13.880 1.00 94.00 111 ASN A CA 1
ATOM 912 C C . ASN A 1 111 ? 3.840 4.278 -13.185 1.00 94.00 111 ASN A C 1
ATOM 914 O O . ASN A 1 111 ? 3.230 3.432 -13.835 1.00 94.00 111 ASN A O 1
ATOM 918 N N . LEU A 1 112 ? 3.775 4.337 -11.860 1.00 96.38 112 LEU A N 1
ATOM 919 C CA . LEU A 1 112 ? 2.868 3.516 -11.072 1.00 96.38 112 LEU A CA 1
ATOM 920 C C . LEU A 1 112 ? 2.206 4.405 -10.025 1.00 96.38 112 LEU A C 1
ATOM 922 O O . LEU A 1 112 ? 2.881 5.100 -9.262 1.00 96.38 112 LEU A O 1
ATOM 926 N N . THR A 1 113 ? 0.880 4.358 -9.975 1.00 97.25 113 THR A N 1
ATOM 927 C CA . THR A 1 113 ? 0.093 5.058 -8.962 1.00 97.25 113 THR A CA 1
ATOM 928 C C . THR A 1 113 ? -0.887 4.113 -8.296 1.00 97.25 113 THR A C 1
ATOM 930 O O . THR A 1 113 ? -1.435 3.212 -8.933 1.00 97.25 113 THR A O 1
ATOM 933 N N . ILE A 1 114 ? -1.089 4.320 -6.998 1.00 97.56 114 ILE A N 1
ATOM 934 C CA . ILE A 1 114 ? -2.123 3.645 -6.222 1.00 97.56 114 ILE A CA 1
ATOM 935 C C . ILE A 1 114 ? -2.923 4.724 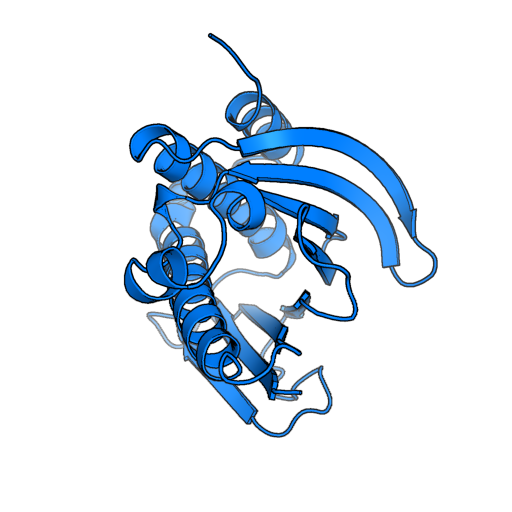-5.503 1.00 97.56 114 ILE A C 1
ATOM 937 O O . ILE A 1 114 ? -2.400 5.424 -4.636 1.00 97.56 114 ILE A O 1
ATOM 941 N N . ASN A 1 115 ? -4.197 4.846 -5.860 1.00 96.25 115 ASN A N 1
ATOM 942 C CA . ASN A 1 115 ? -5.138 5.745 -5.207 1.00 96.25 115 ASN A CA 1
ATOM 943 C C . ASN A 1 115 ? -6.115 4.922 -4.373 1.00 96.25 115 ASN A C 1
ATOM 945 O O . ASN A 1 115 ? -6.725 3.977 -4.863 1.00 96.25 115 ASN A O 1
ATOM 949 N N . THR A 1 116 ? -6.252 5.280 -3.104 1.00 96.00 116 THR A N 1
ATOM 950 C CA . THR A 1 116 ? -7.123 4.612 -2.141 1.00 96.00 116 THR A CA 1
ATOM 951 C C . THR A 1 116 ? -8.270 5.530 -1.763 1.00 96.00 116 THR A C 1
ATOM 953 O O . THR A 1 116 ? -8.021 6.696 -1.454 1.00 96.00 116 THR A O 1
ATOM 956 N N . ILE A 1 117 ? -9.488 4.996 -1.735 1.00 94.31 117 ILE A N 1
ATOM 957 C CA . ILE A 1 117 ? -10.660 5.622 -1.118 1.00 94.31 117 ILE A CA 1
ATOM 958 C C . ILE A 1 117 ? -11.319 4.575 -0.221 1.00 94.31 117 ILE A C 1
ATOM 960 O O . ILE A 1 117 ? -11.587 3.466 -0.679 1.00 94.31 117 ILE A O 1
ATOM 964 N N . THR A 1 118 ? -11.580 4.916 1.036 1.00 93.50 118 THR A N 1
ATOM 965 C CA . THR A 1 118 ? -12.322 4.056 1.969 1.00 93.50 118 THR A CA 1
ATOM 966 C C . THR A 1 118 ? -13.651 4.712 2.303 1.00 93.50 118 THR A C 1
ATOM 968 O O . THR A 1 118 ? -13.690 5.911 2.574 1.00 93.50 118 THR A O 1
ATOM 971 N N . VAL A 1 119 ? -14.735 3.943 2.232 1.00 91.62 119 VAL A N 1
ATOM 972 C CA . VAL A 1 119 ? -16.098 4.416 2.502 1.00 91.62 119 VAL A CA 1
ATOM 973 C C . VAL A 1 119 ? -16.795 3.483 3.478 1.00 91.62 119 VAL A C 1
ATOM 975 O O . VAL A 1 119 ? -16.683 2.264 3.350 1.00 91.62 119 VAL A O 1
ATOM 978 N N . ASP A 1 120 ? -17.535 4.052 4.426 1.00 89.94 120 ASP A N 1
ATOM 979 C CA . ASP A 1 120 ? -18.383 3.284 5.332 1.00 89.94 120 ASP A CA 1
ATOM 980 C C . ASP A 1 120 ? -19.717 2.904 4.680 1.00 89.94 120 ASP A C 1
ATOM 982 O O . ASP A 1 120 ? -20.258 3.621 3.834 1.00 89.94 120 ASP A O 1
ATOM 986 N N . GLY A 1 121 ? -20.264 1.769 5.115 1.00 80.38 121 GLY A N 1
ATOM 987 C CA . GLY A 1 121 ? -21.554 1.252 4.664 1.00 80.38 121 GLY A CA 1
ATOM 988 C C . GLY A 1 121 ? -21.492 0.393 3.398 1.00 80.38 121 GLY A C 1
ATOM 989 O O . GLY A 1 121 ? -20.437 -0.056 2.951 1.00 80.38 121 GLY A O 1
ATOM 990 N N . GLU A 1 122 ? -22.665 0.127 2.824 1.00 68.62 122 GLU A N 1
ATOM 991 C CA . GLU A 1 122 ? -22.839 -0.823 1.716 1.00 68.62 122 GLU A CA 1
ATOM 992 C C . GLU A 1 122 ? -22.543 -0.232 0.326 1.00 68.62 122 GLU A C 1
ATOM 994 O O . GLU A 1 122 ? -22.936 -0.820 -0.678 1.00 68.62 122 GLU A O 1
ATOM 999 N N . VAL A 1 123 ? -21.904 0.939 0.216 1.00 63.34 123 VAL A N 1
ATOM 1000 C CA . VAL A 1 123 ? -21.821 1.674 -1.060 1.00 63.34 123 VAL A CA 1
ATOM 1001 C C . VAL A 1 123 ? -21.065 0.867 -2.124 1.00 63.34 123 VAL A C 1
ATOM 1003 O O . VAL A 1 123 ? -19.838 0.815 -2.122 1.00 63.34 123 VAL A O 1
ATOM 1006 N N . ARG A 1 124 ? -21.808 0.282 -3.075 1.00 64.44 124 ARG A N 1
ATOM 1007 C CA . ARG A 1 124 ? -21.300 -0.512 -4.215 1.00 64.44 124 ARG A CA 1
ATOM 1008 C C . ARG A 1 124 ? -20.964 0.315 -5.459 1.00 64.44 124 ARG A C 1
ATOM 1010 O O . ARG A 1 124 ? -20.663 -0.253 -6.504 1.00 64.44 124 ARG A O 1
ATOM 1017 N N . ASN A 1 125 ? -21.033 1.642 -5.372 1.00 73.00 125 ASN A N 1
ATOM 1018 C CA . ASN A 1 125 ? -20.675 2.500 -6.496 1.00 73.00 125 ASN A CA 1
ATOM 1019 C C . ASN A 1 125 ? -19.165 2.725 -6.474 1.00 73.00 125 ASN A C 1
ATOM 1021 O O . ASN A 1 125 ? -18.637 3.272 -5.506 1.00 73.00 125 ASN A O 1
ATOM 1025 N N . ASN A 1 126 ? -18.487 2.281 -7.533 1.00 78.62 126 ASN A N 1
ATOM 1026 C CA . ASN A 1 126 ? -17.061 2.508 -7.728 1.00 78.62 126 ASN A CA 1
ATOM 1027 C C . ASN A 1 126 ? -16.775 4.022 -7.641 1.00 78.62 126 ASN A C 1
ATOM 1029 O O . ASN A 1 126 ? -17.285 4.768 -8.478 1.00 78.62 126 ASN A O 1
ATOM 1033 N N . PRO A 1 127 ? -15.995 4.507 -6.654 1.00 84.56 127 PRO A N 1
ATOM 1034 C CA . PRO A 1 127 ? -15.691 5.933 -6.538 1.00 84.56 127 PRO A CA 1
ATOM 1035 C C . PRO A 1 127 ? -14.696 6.402 -7.607 1.00 84.56 127 PRO A C 1
ATOM 1037 O O . PRO A 1 127 ? -14.411 7.594 -7.712 1.00 84.56 127 PRO A O 1
ATOM 1040 N N . PHE A 1 128 ? -14.141 5.468 -8.378 1.00 83.31 128 PHE A N 1
ATOM 1041 C CA . PHE A 1 128 ? -13.330 5.741 -9.544 1.00 83.31 128 PHE A CA 1
ATOM 1042 C C . PHE A 1 128 ? -14.161 5.376 -10.781 1.00 83.31 128 PHE A C 1
ATOM 1044 O O . PHE A 1 128 ? -14.713 4.287 -10.842 1.00 83.31 128 PHE A O 1
ATOM 1051 N N . GLU A 1 129 ? -14.273 6.260 -11.768 1.00 74.31 129 GLU A N 1
ATOM 1052 C CA . GLU A 1 129 ? -15.166 6.127 -12.939 1.00 74.31 129 GLU A CA 1
ATOM 1053 C C . GLU A 1 129 ? -14.775 4.996 -13.933 1.00 74.31 129 GLU A C 1
ATOM 1055 O O . GLU A 1 129 ? -15.093 5.066 -15.115 1.00 74.31 129 GLU A O 1
ATOM 1060 N N . TYR A 1 130 ? -14.056 3.958 -13.488 1.00 67.12 130 TYR A N 1
ATOM 1061 C CA . TYR A 1 130 ? -13.517 2.879 -14.325 1.00 67.12 130 TYR A CA 1
ATOM 1062 C C . TYR A 1 130 ? -14.422 1.640 -14.357 1.00 67.12 130 TYR A C 1
ATOM 1064 O O . TYR A 1 130 ? -15.054 1.281 -13.360 1.00 67.12 130 TYR A O 1
ATOM 1072 N N . GLU A 1 131 ? -14.414 0.954 -15.504 1.00 65.00 131 GLU A N 1
ATOM 1073 C CA . GLU A 1 131 ? -15.288 -0.188 -15.811 1.00 65.00 131 GLU A CA 1
ATOM 1074 C C . GLU A 1 131 ? -14.808 -1.535 -15.222 1.00 65.00 131 GLU A C 1
ATOM 1076 O O . GLU A 1 131 ? -15.640 -2.391 -14.924 1.00 65.00 131 GLU A O 1
ATOM 1081 N N . GLU A 1 132 ? -13.499 -1.744 -14.998 1.00 79.00 132 GLU A N 1
ATOM 1082 C CA . GLU A 1 132 ? -12.963 -3.002 -14.438 1.00 79.00 132 GLU A CA 1
ATOM 1083 C C . GLU A 1 132 ? -12.748 -2.894 -12.914 1.00 79.00 132 GLU A C 1
ATOM 1085 O O . GLU A 1 132 ? -11.740 -2.364 -12.430 1.00 79.00 132 GLU A O 1
ATOM 1090 N N . LEU A 1 133 ? -13.725 -3.404 -12.155 1.00 87.94 133 LEU A N 1
ATOM 1091 C CA . LEU A 1 133 ? -13.699 -3.507 -10.695 1.00 87.94 133 LEU A CA 1
ATOM 1092 C C . LEU A 1 133 ? -13.698 -4.975 -10.253 1.00 87.94 133 LEU A C 1
ATOM 1094 O O . LEU A 1 133 ? -14.647 -5.713 -10.511 1.00 87.94 133 LEU A O 1
ATOM 1098 N N . GLU A 1 134 ? -12.656 -5.382 -9.530 1.00 91.81 134 GLU A N 1
ATOM 1099 C CA . GLU A 1 134 ? -12.560 -6.701 -8.902 1.00 91.81 134 GLU A CA 1
ATOM 1100 C C . GLU A 1 134 ? -12.812 -6.597 -7.391 1.00 91.81 134 GLU A C 1
ATOM 1102 O O . GLU A 1 134 ? -12.094 -5.889 -6.683 1.00 91.81 134 GLU A O 1
ATOM 1107 N N . TYR A 1 135 ? -13.812 -7.321 -6.880 1.00 90.75 135 TYR A N 1
ATOM 1108 C CA . TYR A 1 135 ? -14.116 -7.367 -5.448 1.00 90.75 135 TYR A CA 1
ATOM 1109 C C . TYR A 1 135 ? -13.430 -8.537 -4.731 1.00 90.75 135 TYR A C 1
ATOM 1111 O O . TYR A 1 135 ? -13.425 -9.674 -5.201 1.00 90.75 135 TYR A O 1
ATOM 1119 N N . HIS A 1 136 ? -12.945 -8.261 -3.524 1.00 92.25 136 HIS A N 1
ATOM 1120 C CA . HIS A 1 136 ? -12.435 -9.226 -2.560 1.00 92.25 136 HIS A CA 1
ATOM 1121 C C . HIS A 1 136 ? -13.224 -9.097 -1.254 1.00 92.25 136 HIS A C 1
ATOM 1123 O O . HIS A 1 136 ? -13.065 -8.125 -0.511 1.00 92.25 136 HIS A O 1
ATOM 1129 N N . ASP A 1 137 ? -14.077 -10.080 -0.970 1.00 90.56 137 ASP A N 1
ATOM 1130 C CA . ASP A 1 137 ? -14.856 -10.122 0.266 1.00 90.56 137 ASP A CA 1
ATOM 1131 C C . ASP A 1 137 ? -14.047 -10.761 1.402 1.00 90.56 137 ASP A C 1
ATOM 1133 O O . ASP A 1 137 ? -13.667 -11.931 1.329 1.00 90.56 137 ASP A O 1
ATOM 1137 N N . LEU A 1 138 ? -13.757 -9.977 2.445 1.00 90.19 138 LEU A N 1
ATOM 1138 C CA . LEU A 1 138 ? -13.045 -10.432 3.642 1.00 90.19 138 LEU A CA 1
ATOM 1139 C C . LEU A 1 138 ? -13.970 -10.538 4.866 1.00 90.19 138 LEU A C 1
ATOM 1141 O O . LEU A 1 138 ? -13.517 -10.838 5.979 1.00 90.19 138 LEU A O 1
ATOM 1145 N N . THR A 1 139 ? -15.276 -10.337 4.675 1.00 82.62 139 THR A N 1
ATOM 1146 C CA . THR A 1 139 ? -16.299 -10.512 5.702 1.00 82.62 139 THR A CA 1
ATOM 1147 C C . THR A 1 139 ? -16.648 -11.994 5.792 1.00 82.62 139 THR A C 1
ATOM 1149 O O . THR A 1 139 ? -17.570 -12.512 5.180 1.00 82.62 139 THR A O 1
ATOM 1152 N N . HIS A 1 140 ? -15.900 -12.737 6.604 1.00 71.75 140 HIS A N 1
ATOM 1153 C CA . HIS A 1 140 ? -16.131 -14.174 6.804 1.00 71.75 140 HIS A CA 1
ATOM 1154 C C . HIS A 1 140 ? -17.548 -14.504 7.350 1.00 71.75 140 HIS A C 1
ATOM 1156 O O . HIS A 1 140 ? -17.904 -15.677 7.463 1.00 71.75 140 HIS A O 1
ATOM 1162 N N . LYS A 1 141 ? -18.357 -13.491 7.718 1.00 63.44 141 LYS A N 1
ATOM 1163 C CA . LYS A 1 141 ? -19.771 -13.597 8.111 1.00 63.44 141 LYS A CA 1
ATOM 1164 C C . LYS A 1 141 ? -20.586 -12.389 7.598 1.00 63.44 141 LYS A C 1
ATOM 1166 O O . LYS A 1 141 ? -20.155 -11.255 7.804 1.00 63.44 141 LYS A O 1
ATOM 1171 N N . PRO A 1 142 ? -21.810 -12.592 7.073 1.00 54.00 142 PRO A N 1
ATOM 1172 C CA . PRO A 1 142 ? -22.559 -11.589 6.298 1.00 54.00 142 PRO A CA 1
ATOM 1173 C C . PRO A 1 142 ? -23.220 -10.445 7.099 1.00 54.00 142 PRO A C 1
ATOM 1175 O O . PRO A 1 142 ? -24.103 -9.778 6.579 1.00 54.00 142 PRO A O 1
ATOM 1178 N N . ARG A 1 143 ? -22.866 -10.207 8.371 1.00 54.28 143 ARG A N 1
ATOM 1179 C CA . ARG A 1 143 ? -23.569 -9.222 9.235 1.00 54.28 143 ARG A CA 1
ATOM 1180 C C . ARG A 1 143 ? -22.688 -8.121 9.827 1.00 54.28 143 ARG A C 1
ATOM 1182 O O . ARG A 1 143 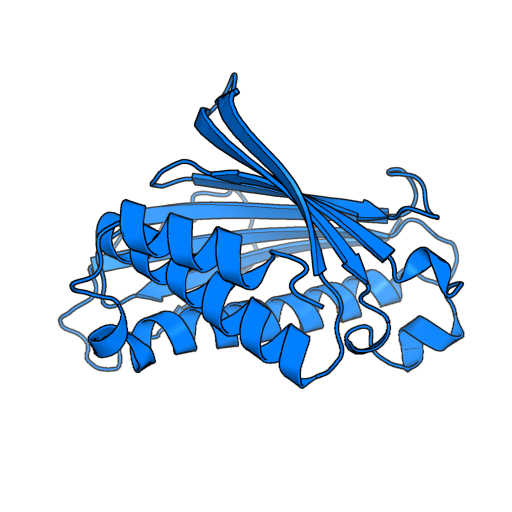? -23.101 -7.456 10.768 1.00 54.28 143 ARG A O 1
ATOM 1189 N N . LEU A 1 144 ? -21.475 -7.949 9.311 1.00 61.19 144 LEU A N 1
ATOM 1190 C CA . LEU A 1 144 ? -20.480 -7.026 9.869 1.00 61.19 144 LEU A CA 1
ATOM 1191 C C . LEU A 1 144 ? -19.818 -6.145 8.805 1.00 61.19 144 LEU A C 1
ATOM 1193 O O . LEU A 1 144 ? -18.759 -5.599 9.082 1.00 61.19 144 LEU A O 1
ATOM 1197 N N . GLN A 1 145 ? -20.385 -6.011 7.598 1.00 62.22 145 GLN A N 1
ATOM 1198 C CA . GLN A 1 145 ? -19.819 -5.081 6.621 1.00 62.22 145 GLN A CA 1
ATOM 1199 C C . GLN A 1 145 ? -19.935 -3.657 7.166 1.00 62.22 145 GLN A C 1
ATOM 1201 O O . GLN A 1 145 ? -21.034 -3.143 7.360 1.00 62.22 145 GLN A O 1
ATOM 1206 N N . THR A 1 146 ? -18.788 -3.038 7.413 1.00 75.62 146 THR A N 1
ATOM 1207 C CA . THR A 1 146 ? -18.710 -1.683 7.963 1.00 75.62 146 THR A CA 1
ATOM 1208 C C . THR A 1 146 ? -18.006 -0.728 7.012 1.00 75.62 146 THR A C 1
ATOM 1210 O O . THR A 1 146 ? -18.370 0.443 7.011 1.00 75.62 146 THR A O 1
ATOM 1213 N N . SER A 1 147 ? -17.119 -1.209 6.128 1.00 90.81 147 SER A N 1
ATOM 1214 C CA . SER A 1 147 ? -16.529 -0.381 5.068 1.00 90.81 147 SER A CA 1
ATOM 1215 C C . SER A 1 147 ? -16.151 -1.152 3.798 1.00 90.81 147 SER A C 1
ATOM 1217 O O . SER A 1 147 ? -16.069 -2.387 3.774 1.00 90.81 147 SER A O 1
ATOM 1219 N N . ILE A 1 148 ? -15.898 -0.399 2.725 1.00 92.44 148 ILE A N 1
ATOM 1220 C CA . ILE A 1 148 ? -15.238 -0.867 1.506 1.00 92.44 148 ILE A CA 1
ATOM 1221 C C . ILE A 1 148 ? -14.013 0.007 1.243 1.00 92.44 148 ILE A C 1
ATOM 1223 O O . ILE A 1 148 ? -14.106 1.234 1.201 1.00 92.44 148 ILE A O 1
ATOM 1227 N N . CYS A 1 149 ? -12.865 -0.632 1.024 1.00 94.56 149 CYS A N 1
ATOM 1228 C CA . CYS A 1 149 ? -11.646 0.034 0.586 1.00 94.56 149 CYS A CA 1
ATOM 1229 C C . CYS A 1 149 ? -11.422 -0.192 -0.912 1.00 94.56 149 CYS A C 1
ATOM 1231 O O . CYS A 1 149 ? -11.193 -1.318 -1.350 1.00 94.56 149 CYS A O 1
ATOM 1233 N N . TYR A 1 150 ? -11.451 0.879 -1.694 1.00 95.06 150 TYR A N 1
ATOM 1234 C CA . TYR A 1 150 ? -11.170 0.871 -3.123 1.00 95.06 150 TYR A CA 1
ATOM 1235 C C . TYR A 1 150 ? -9.716 1.266 -3.379 1.00 95.06 150 TYR A C 1
ATOM 1237 O O . TYR A 1 150 ? -9.259 2.307 -2.906 1.00 95.06 150 TYR A O 1
ATOM 1245 N N . LYS A 1 151 ? -8.994 0.459 -4.159 1.00 96.38 151 LYS A N 1
ATOM 1246 C CA . LYS A 1 151 ? -7.616 0.694 -4.609 1.00 96.38 151 LYS A CA 1
ATOM 1247 C C . LYS A 1 151 ? -7.606 0.785 -6.134 1.00 96.38 151 LYS A C 1
ATOM 1249 O O . LYS A 1 151 ? -7.670 -0.240 -6.804 1.00 96.38 151 LYS A O 1
ATOM 1254 N N . HIS A 1 152 ? -7.508 1.991 -6.679 1.00 96.19 152 HIS A N 1
ATOM 1255 C CA . HIS A 1 152 ? -7.238 2.195 -8.099 1.00 96.19 152 HIS A CA 1
ATOM 1256 C C . HIS A 1 152 ? -5.731 2.110 -8.351 1.00 96.19 152 HIS A C 1
ATOM 1258 O O . HIS A 1 152 ? -4.968 2.931 -7.837 1.00 96.19 152 HIS A O 1
ATOM 1264 N N . VAL A 1 153 ? -5.315 1.112 -9.123 1.00 96.50 153 VAL A N 1
ATOM 1265 C CA . VAL A 1 153 ? -3.929 0.846 -9.504 1.00 96.50 153 VAL A CA 1
ATOM 1266 C C . VAL A 1 153 ? -3.773 1.188 -10.978 1.00 96.50 153 VAL A C 1
ATOM 1268 O O . VAL A 1 153 ? -4.459 0.613 -11.817 1.00 96.50 153 VAL A O 1
ATOM 1271 N N . SER A 1 154 ? -2.852 2.097 -11.284 1.00 95.44 154 SER A N 1
ATOM 1272 C CA . SER A 1 154 ? -2.503 2.455 -12.6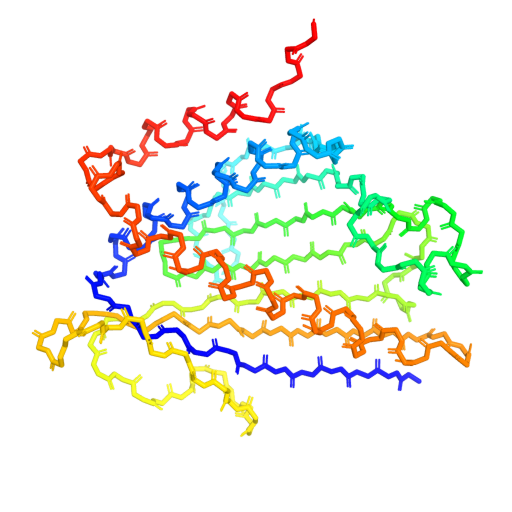59 1.00 95.44 154 SER A CA 1
ATOM 1273 C C . SER A 1 154 ? -1.018 2.209 -12.881 1.00 95.44 154 SER A C 1
ATOM 1275 O O . SER A 1 154 ? -0.186 2.797 -12.185 1.00 95.44 154 SER A O 1
ATOM 1277 N N . VAL A 1 155 ? -0.694 1.315 -13.815 1.00 95.25 155 VAL A N 1
ATOM 1278 C CA . VAL A 1 155 ? 0.673 0.944 -14.197 1.00 95.25 155 VAL A CA 1
ATOM 1279 C C . VAL A 1 155 ? 0.895 1.306 -15.655 1.00 95.25 155 VAL A C 1
ATOM 1281 O O . VAL A 1 155 ? 0.234 0.768 -16.539 1.00 95.25 155 VAL A O 1
ATOM 1284 N N . GLU A 1 156 ? 1.873 2.160 -15.924 1.00 94.69 156 GLU A N 1
ATOM 1285 C CA . GLU A 1 156 ? 2.276 2.546 -17.271 1.00 94.69 156 GLU A CA 1
ATOM 1286 C C . GLU A 1 156 ? 3.731 2.131 -17.503 1.00 94.69 156 GLU A C 1
ATOM 1288 O O . GLU A 1 156 ? 4.644 2.523 -16.772 1.00 94.69 156 GLU A O 1
ATOM 1293 N N . VAL A 1 157 ? 3.951 1.338 -18.551 1.00 93.88 157 VAL A N 1
ATOM 1294 C CA . VAL A 1 157 ? 5.280 0.967 -19.043 1.00 93.88 157 VAL A CA 1
ATOM 1295 C C . VAL A 1 157 ? 5.372 1.359 -20.510 1.00 93.88 157 VAL A C 1
ATOM 1297 O O . VAL A 1 157 ? 4.677 0.834 -21.384 1.00 93.88 157 VAL A O 1
ATOM 1300 N N . ASN A 1 158 ? 6.265 2.290 -20.802 1.00 91.81 158 ASN A N 1
ATOM 1301 C CA . ASN A 1 158 ? 6.489 2.813 -22.137 1.00 91.81 158 ASN A CA 1
ATOM 1302 C C . ASN A 1 158 ? 7.917 2.509 -22.591 1.00 91.81 158 ASN A C 1
ATOM 1304 O O . ASN A 1 158 ? 8.774 3.383 -22.694 1.00 91.81 158 ASN A O 1
ATOM 1308 N N . LYS A 1 159 ? 8.168 1.223 -22.844 1.00 85.50 159 LYS A N 1
ATOM 1309 C CA . LYS A 1 159 ? 9.442 0.736 -23.366 1.00 85.50 159 LYS A CA 1
ATOM 1310 C C . LYS A 1 159 ? 9.192 -0.336 -24.421 1.00 85.50 159 LYS A C 1
ATOM 1312 O O . LYS A 1 159 ? 8.385 -1.243 -24.214 1.00 85.50 159 LYS A O 1
ATOM 1317 N N . TYR A 1 160 ? 9.859 -0.201 -25.567 1.00 84.06 160 TYR A N 1
ATOM 1318 C CA . TYR A 1 160 ? 9.691 -1.100 -26.710 1.00 84.06 160 TYR A CA 1
ATOM 1319 C C . TYR A 1 160 ? 9.922 -2.563 -26.296 1.00 84.06 160 TYR A C 1
ATOM 1321 O O . TYR A 1 160 ? 10.873 -2.854 -25.574 1.00 84.06 160 TYR A O 1
ATOM 1329 N N . MET A 1 161 ? 9.025 -3.464 -26.717 1.00 85.88 161 MET A N 1
ATOM 1330 C CA . MET A 1 161 ? 9.011 -4.910 -26.408 1.00 85.88 161 MET A CA 1
ATOM 1331 C C . MET A 1 161 ? 8.849 -5.308 -24.929 1.00 85.88 161 MET A C 1
ATOM 1333 O O . MET A 1 161 ? 8.818 -6.497 -24.619 1.00 85.88 161 MET A O 1
ATOM 1337 N N . LEU A 1 162 ? 8.694 -4.350 -24.010 1.00 89.75 162 LEU A N 1
ATOM 1338 C CA . LEU A 1 162 ? 8.606 -4.607 -22.566 1.00 89.75 162 LEU A CA 1
ATOM 1339 C C . LEU A 1 162 ? 7.241 -4.252 -21.958 1.00 89.75 162 LEU A C 1
ATOM 1341 O O . LEU A 1 162 ? 7.102 -4.198 -20.741 1.00 89.75 162 LEU A O 1
ATOM 1345 N N . GLY A 1 163 ? 6.215 -4.054 -22.789 1.00 88.81 163 GLY A N 1
ATOM 1346 C CA . GLY A 1 163 ? 4.853 -3.755 -22.331 1.00 88.81 163 GLY A CA 1
ATOM 1347 C C . GLY A 1 163 ? 4.264 -4.820 -21.399 1.00 88.81 163 GLY A C 1
ATOM 1348 O O . GLY A 1 163 ? 3.529 -4.492 -20.472 1.00 88.81 163 GLY A O 1
ATOM 1349 N N . TRP A 1 164 ? 4.661 -6.085 -21.576 1.00 94.00 164 TRP A N 1
ATOM 1350 C CA . TRP A 1 164 ? 4.228 -7.202 -20.732 1.00 94.00 164 TRP A CA 1
ATOM 1351 C C . TRP A 1 164 ? 4.588 -7.024 -19.243 1.00 94.00 164 TRP A C 1
ATOM 1353 O O . TRP A 1 164 ? 3.898 -7.564 -18.380 1.00 94.00 164 TRP A O 1
ATOM 1363 N N . ILE A 1 165 ? 5.618 -6.224 -18.930 1.00 94.19 165 ILE A N 1
ATOM 1364 C CA . ILE A 1 165 ? 6.030 -5.911 -17.554 1.00 94.19 165 ILE A CA 1
ATOM 1365 C C . ILE A 1 165 ? 4.888 -5.240 -16.778 1.00 94.19 165 ILE A C 1
ATOM 1367 O O . ILE A 1 165 ? 4.742 -5.507 -15.588 1.00 94.19 165 ILE A O 1
ATOM 1371 N N . ALA A 1 166 ? 4.057 -4.415 -17.429 1.00 94.69 166 ALA A N 1
ATOM 1372 C CA . ALA A 1 166 ? 2.940 -3.741 -16.765 1.00 94.69 166 ALA A CA 1
ATOM 1373 C C . ALA A 1 166 ? 1.954 -4.746 -16.140 1.00 94.69 166 ALA A C 1
ATOM 1375 O O . ALA A 1 166 ? 1.534 -4.567 -14.999 1.00 94.69 166 ALA A O 1
ATOM 1376 N N . TYR A 1 167 ? 1.661 -5.846 -16.841 1.00 94.44 167 TYR A N 1
ATOM 1377 C CA . TYR A 1 167 ? 0.767 -6.900 -16.351 1.00 94.44 167 TYR A CA 1
ATOM 1378 C C . TYR A 1 167 ? 1.388 -7.720 -15.211 1.00 94.44 167 TYR A C 1
ATOM 1380 O O . TYR A 1 167 ? 0.694 -8.081 -14.262 1.00 94.44 167 TYR A O 1
ATOM 1388 N N . GLU A 1 168 ? 2.695 -7.995 -15.259 1.00 95.00 168 GLU A N 1
ATOM 1389 C CA . GLU A 1 168 ? 3.386 -8.685 -14.159 1.00 95.00 168 GLU A CA 1
ATOM 1390 C C . GLU A 1 168 ? 3.462 -7.817 -12.893 1.00 95.00 168 GLU A C 1
ATOM 1392 O O . GLU A 1 168 ? 3.319 -8.323 -11.777 1.00 95.00 168 GLU A O 1
ATOM 1397 N N . ILE A 1 169 ? 3.637 -6.501 -13.056 1.00 94.12 169 ILE A N 1
ATOM 1398 C CA . ILE A 1 169 ? 3.577 -5.544 -11.946 1.00 94.12 169 ILE A CA 1
ATOM 1399 C C . ILE A 1 169 ? 2.167 -5.511 -11.351 1.00 94.12 169 ILE A C 1
ATOM 1401 O O . ILE A 1 169 ? 2.039 -5.665 -10.139 1.00 94.12 169 ILE A O 1
ATOM 1405 N N . ASP A 1 170 ? 1.119 -5.386 -12.172 1.00 94.56 170 ASP A N 1
ATOM 1406 C CA . ASP A 1 170 ? -0.278 -5.428 -11.713 1.00 94.56 170 ASP A CA 1
ATOM 1407 C C . ASP A 1 170 ? -0.579 -6.714 -10.925 1.00 94.56 170 ASP A C 1
ATOM 1409 O O . ASP A 1 170 ? -1.056 -6.661 -9.792 1.00 94.56 170 ASP A O 1
ATOM 1413 N N . LYS A 1 171 ? -0.186 -7.879 -11.451 1.00 94.38 171 LYS A N 1
ATOM 1414 C CA . LYS A 1 171 ? -0.344 -9.169 -10.763 1.00 94.38 171 LYS A CA 1
ATOM 1415 C C . LYS A 1 171 ? 0.376 -9.211 -9.409 1.00 94.38 171 LYS A C 1
ATOM 1417 O O . LYS A 1 171 ? -0.167 -9.728 -8.424 1.00 94.38 171 LYS A O 1
ATOM 1422 N N . SER A 1 172 ? 1.595 -8.672 -9.344 1.00 93.88 172 SER A N 1
ATOM 1423 C CA . SER A 1 172 ? 2.353 -8.571 -8.094 1.00 93.88 172 SER A CA 1
ATOM 1424 C C . SER A 1 172 ? 1.675 -7.626 -7.098 1.00 93.88 172 SER A C 1
ATOM 1426 O O . SER A 1 172 ? 1.610 -7.944 -5.909 1.00 93.88 172 SER A O 1
ATOM 1428 N N . ILE A 1 173 ? 1.150 -6.488 -7.563 1.00 95.06 173 ILE A N 1
ATOM 1429 C CA . ILE A 1 173 ? 0.430 -5.515 -6.732 1.00 95.06 173 ILE A CA 1
ATOM 1430 C C . ILE A 1 173 ? -0.865 -6.123 -6.208 1.00 95.06 173 ILE A C 1
ATOM 1432 O O . ILE A 1 173 ? -1.098 -6.069 -5.007 1.00 95.06 173 ILE A O 1
ATOM 1436 N N . LYS A 1 174 ? -1.664 -6.776 -7.053 1.00 95.88 174 LYS A N 1
ATOM 1437 C CA . LYS A 1 174 ? -2.874 -7.494 -6.635 1.00 95.88 174 LYS A CA 1
ATOM 1438 C C . LYS A 1 174 ? -2.584 -8.468 -5.496 1.00 95.88 174 LYS A C 1
ATOM 1440 O O . LYS A 1 174 ? -3.251 -8.440 -4.466 1.00 95.88 174 LYS A O 1
ATOM 1445 N N . THR A 1 175 ? -1.550 -9.294 -5.655 1.00 95.38 175 THR A N 1
ATOM 1446 C CA . THR A 1 175 ? -1.142 -10.271 -4.631 1.00 95.38 175 THR A CA 1
ATOM 1447 C C . THR A 1 175 ? -0.777 -9.580 -3.314 1.00 95.38 175 THR A C 1
ATOM 1449 O O . THR A 1 175 ? -1.191 -10.023 -2.241 1.00 95.38 175 THR A O 1
ATOM 1452 N N . LEU A 1 176 ? -0.037 -8.469 -3.393 1.00 95.50 176 LEU A N 1
ATOM 1453 C CA . LEU A 1 176 ? 0.329 -7.656 -2.235 1.00 95.50 176 LEU A CA 1
ATOM 1454 C C . LEU A 1 176 ? -0.905 -7.044 -1.559 1.00 95.50 176 LEU A C 1
ATOM 1456 O O . LEU A 1 176 ? -1.035 -7.143 -0.342 1.00 95.50 176 LEU A O 1
ATOM 1460 N N . LEU A 1 177 ? -1.821 -6.454 -2.332 1.00 97.62 177 LEU A N 1
ATOM 1461 C CA . LEU A 1 177 ? -3.042 -5.830 -1.826 1.00 97.62 177 LEU A CA 1
ATOM 1462 C C . LEU A 1 177 ? -3.940 -6.854 -1.129 1.00 97.62 177 LEU A C 1
ATOM 1464 O O . LEU A 1 177 ? -4.377 -6.600 -0.009 1.00 97.62 177 LEU A O 1
ATOM 1468 N N . VAL A 1 178 ? -4.173 -8.022 -1.731 1.00 97.06 178 VAL A N 1
ATOM 1469 C CA . VAL A 1 178 ? -4.983 -9.087 -1.117 1.00 97.06 178 VAL A CA 1
ATOM 1470 C C . VAL A 1 178 ? -4.374 -9.533 0.211 1.00 97.06 178 VAL A C 1
ATOM 1472 O O . VAL A 1 178 ? -5.064 -9.523 1.231 1.00 97.06 178 VAL A O 1
ATOM 1475 N N . LYS A 1 179 ? -3.071 -9.843 0.232 1.00 96.88 179 LYS A N 1
ATOM 1476 C CA . LYS A 1 179 ? -2.373 -10.261 1.457 1.00 96.88 179 LYS A CA 1
ATOM 1477 C C . LYS A 1 179 ? -2.407 -9.174 2.535 1.00 96.88 179 LYS A C 1
ATOM 1479 O O . LYS A 1 179 ? -2.618 -9.481 3.706 1.00 96.88 179 LYS A O 1
ATOM 1484 N N . HIS A 1 180 ? -2.219 -7.909 2.154 1.00 97.94 180 HIS A N 1
ATOM 1485 C CA . HIS A 1 180 ? -2.268 -6.767 3.070 1.00 97.94 180 HIS A CA 1
ATOM 1486 C C . HIS A 1 180 ? -3.628 -6.665 3.760 1.00 97.94 180 HIS A C 1
ATOM 1488 O O . HIS A 1 180 ? -3.687 -6.662 4.985 1.00 97.94 180 HIS A O 1
ATOM 1494 N N . HIS A 1 181 ? -4.726 -6.670 3.001 1.00 97.62 181 HIS A N 1
ATOM 1495 C CA . HIS A 1 181 ? -6.067 -6.553 3.580 1.00 97.62 181 HIS A CA 1
ATOM 1496 C C . HIS A 1 181 ? -6.471 -7.799 4.381 1.00 97.62 181 HIS A C 1
ATOM 1498 O O . HIS A 1 181 ? -7.090 -7.669 5.436 1.00 97.62 181 HIS A O 1
ATOM 1504 N N . GLN A 1 182 ? -6.060 -8.999 3.955 1.00 96.00 182 GLN A N 1
ATOM 1505 C CA . GLN A 1 182 ? -6.218 -10.214 4.762 1.00 96.00 182 GLN A CA 1
ATOM 1506 C C . GLN A 1 182 ? -5.510 -10.085 6.113 1.00 96.00 182 GLN A C 1
ATOM 1508 O O . GLN A 1 182 ? -6.112 -10.380 7.143 1.00 96.00 182 GLN A O 1
ATOM 1513 N N . ASN A 1 183 ? -4.266 -9.596 6.128 1.00 96.69 183 ASN A N 1
ATOM 1514 C CA . ASN A 1 183 ? -3.524 -9.376 7.367 1.00 96.69 183 ASN A CA 1
ATOM 1515 C C . ASN A 1 183 ? -4.235 -8.378 8.284 1.00 96.69 183 ASN A C 1
ATOM 1517 O O . ASN A 1 183 ? -4.338 -8.654 9.473 1.00 96.69 183 ASN A O 1
ATOM 1521 N N . ILE A 1 184 ? -4.769 -7.270 7.754 1.00 96.44 184 ILE A N 1
ATOM 1522 C CA . ILE A 1 184 ? -5.535 -6.292 8.546 1.00 96.44 184 ILE A CA 1
ATOM 1523 C C . ILE A 1 184 ? -6.676 -6.983 9.301 1.00 96.44 184 ILE A C 1
ATOM 1525 O O . ILE A 1 184 ? -6.813 -6.806 10.512 1.00 96.44 184 ILE A O 1
ATOM 1529 N N . VAL A 1 185 ? -7.469 -7.796 8.599 1.00 94.44 185 VAL A N 1
ATOM 1530 C CA . VAL A 1 185 ? -8.648 -8.461 9.173 1.00 94.44 185 VAL A CA 1
ATOM 1531 C C . VAL A 1 185 ? -8.254 -9.583 10.135 1.00 94.44 185 VAL A C 1
ATOM 1533 O O . VAL A 1 185 ? -8.750 -9.630 11.258 1.00 94.44 185 VAL A O 1
ATOM 1536 N N . ILE A 1 186 ? -7.338 -10.467 9.730 1.00 95.12 186 ILE A N 1
ATOM 1537 C CA . ILE A 1 186 ? -6.899 -11.618 10.539 1.00 95.12 186 ILE A CA 1
ATOM 1538 C C . ILE A 1 186 ? -6.219 -11.150 11.828 1.00 95.12 186 ILE A C 1
ATOM 1540 O O . ILE A 1 186 ? -6.388 -11.761 12.881 1.00 95.12 186 ILE A O 1
ATOM 1544 N N . LYS A 1 187 ? -5.461 -10.054 11.756 1.00 96.56 187 LYS A N 1
ATOM 1545 C CA . LYS A 1 187 ? -4.687 -9.511 12.872 1.00 96.56 187 LYS A CA 1
ATOM 1546 C C . LYS A 1 187 ? -5.432 -8.430 13.648 1.00 96.56 187 LYS A C 1
ATOM 1548 O O . LYS A 1 187 ? -4.807 -7.767 14.465 1.00 96.56 187 LYS A O 1
ATOM 1553 N N . LYS A 1 188 ? -6.752 -8.271 13.452 1.00 94.62 188 LYS A N 1
ATOM 1554 C CA . LYS A 1 188 ? -7.573 -7.247 14.130 1.00 94.62 188 LYS A CA 1
ATOM 1555 C C . LYS A 1 188 ? -7.316 -7.185 15.638 1.00 94.62 188 LYS A C 1
ATOM 1557 O O . LYS A 1 188 ? -7.075 -6.106 16.163 1.00 94.62 188 LYS A O 1
ATOM 1562 N N . GLY A 1 189 ? -7.279 -8.332 16.318 1.00 95.94 189 GLY A N 1
ATOM 1563 C CA . GLY A 1 189 ? -7.031 -8.392 17.765 1.00 95.94 189 GLY A CA 1
ATOM 1564 C C . GLY A 1 189 ? -5.660 -7.868 18.221 1.00 95.94 189 GLY A C 1
ATOM 1565 O O . GLY A 1 189 ? -5.502 -7.577 19.397 1.00 95.94 189 GLY A O 1
ATOM 1566 N N . GLU A 1 190 ? -4.681 -7.732 17.320 1.00 97.38 190 GLU A N 1
ATOM 1567 C CA . GLU A 1 190 ? -3.335 -7.240 17.647 1.00 97.38 190 GLU A CA 1
ATOM 1568 C C . GLU A 1 190 ? -3.219 -5.713 17.567 1.00 97.38 190 GLU A C 1
ATOM 1570 O O . GLU A 1 190 ? -2.322 -5.155 18.188 1.00 97.38 190 GLU A O 1
ATOM 1575 N N . TRP A 1 191 ? -4.088 -5.034 16.809 1.00 97.25 191 TRP A N 1
ATOM 1576 C CA . TRP A 1 191 ? -3.960 -3.594 16.544 1.00 97.25 191 TRP A CA 1
ATOM 1577 C C . TRP A 1 191 ? -5.188 -2.765 16.913 1.00 97.25 191 TRP A C 1
ATOM 1579 O O . TRP A 1 191 ? -5.090 -1.544 16.962 1.00 97.25 191 TRP A O 1
ATOM 1589 N N . MET A 1 192 ? -6.340 -3.393 17.160 1.00 95.31 192 MET A N 1
ATOM 1590 C CA . MET A 1 192 ? -7.613 -2.688 17.349 1.00 95.31 192 MET A CA 1
ATOM 1591 C C . MET A 1 192 ? -7.579 -1.659 18.491 1.00 95.31 192 MET A C 1
ATOM 1593 O O . MET A 1 192 ? -8.118 -0.565 18.337 1.00 95.31 192 MET A O 1
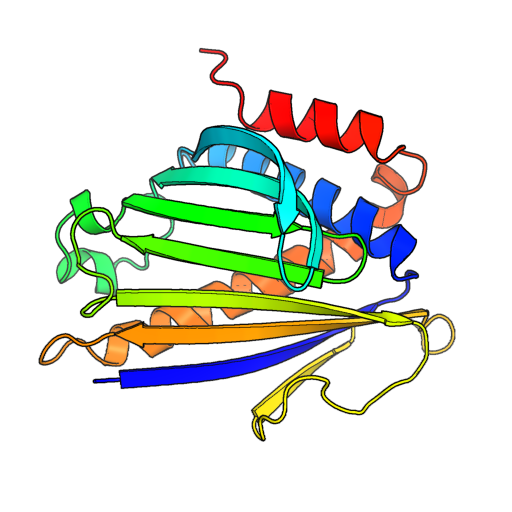ATOM 1597 N N . GLU A 1 193 ? -6.899 -1.997 19.588 1.00 96.62 193 GLU A N 1
ATOM 1598 C CA . GLU A 1 193 ? -6.758 -1.147 20.779 1.00 96.62 193 GLU A CA 1
ATOM 1599 C C . GLU A 1 193 ? -5.586 -0.156 20.684 1.00 96.62 193 GLU A C 1
ATOM 1601 O O . GLU A 1 193 ? -5.410 0.680 21.566 1.00 96.62 193 GLU A O 1
ATOM 1606 N N . MET A 1 194 ? -4.769 -0.234 19.627 1.00 97.31 194 MET A N 1
ATOM 1607 C CA . MET A 1 194 ? -3.649 0.687 19.436 1.00 97.31 194 MET A CA 1
ATOM 1608 C C . MET A 1 194 ? -4.153 2.040 18.946 1.00 97.31 194 MET A C 1
ATOM 1610 O O . MET A 1 194 ? -4.960 2.149 18.021 1.00 97.31 194 MET A O 1
ATOM 1614 N N . THR A 1 195 ? -3.610 3.103 19.513 1.00 96.38 195 THR A N 1
ATOM 1615 C CA . THR A 1 195 ? -3.829 4.459 19.029 1.00 96.38 195 THR A CA 1
ATOM 1616 C C . THR A 1 195 ? -3.088 4.689 17.711 1.00 96.38 195 THR A C 1
ATOM 1618 O O . THR A 1 195 ? -2.054 4.086 17.417 1.00 96.38 195 THR A O 1
ATOM 1621 N N . MET A 1 196 ? -3.577 5.640 16.909 1.00 92.75 196 MET A N 1
ATOM 1622 C CA . MET A 1 196 ? -2.879 6.045 15.684 1.00 92.75 196 MET A CA 1
ATOM 1623 C C . MET A 1 196 ? -1.448 6.539 15.973 1.00 92.75 196 MET A C 1
ATOM 1625 O O . MET A 1 196 ? -0.538 6.302 15.184 1.00 92.75 196 MET A O 1
ATOM 1629 N N . LYS A 1 197 ? -1.234 7.185 17.127 1.00 93.19 197 LYS A N 1
ATOM 1630 C CA . LYS A 1 197 ? 0.082 7.681 17.544 1.00 93.19 197 LYS A CA 1
ATOM 1631 C C . LYS A 1 197 ? 1.074 6.540 17.791 1.00 93.19 197 LYS A C 1
ATOM 1633 O O . LYS A 1 197 ? 2.193 6.621 17.293 1.00 93.19 197 LYS A O 1
ATOM 1638 N N . GLU A 1 198 ? 0.666 5.489 18.503 1.00 95.94 198 GLU A N 1
ATOM 1639 C CA . GLU A 1 198 ? 1.508 4.304 18.741 1.00 95.94 198 GLU A CA 1
ATOM 1640 C C . GLU A 1 198 ? 1.876 3.619 17.422 1.00 95.94 198 GLU A C 1
ATOM 1642 O O . GLU A 1 198 ? 3.040 3.316 17.176 1.00 95.94 198 GLU A O 1
ATOM 1647 N N . LEU A 1 199 ? 0.907 3.460 16.515 1.00 95.19 199 LEU A N 1
ATOM 1648 C CA . LEU A 1 199 ? 1.155 2.874 15.196 1.00 95.19 199 LEU A CA 1
ATOM 1649 C C . LEU A 1 199 ? 2.126 3.713 14.353 1.00 95.19 199 LEU A C 1
ATOM 1651 O O . LEU A 1 199 ? 2.919 3.175 13.585 1.00 95.19 199 LEU A O 1
ATOM 1655 N N . GLU A 1 200 ? 2.093 5.037 14.468 1.00 90.69 200 GLU A N 1
ATOM 1656 C CA . GLU A 1 200 ? 3.060 5.906 13.794 1.00 90.69 200 GLU A CA 1
ATOM 1657 C C . GLU A 1 200 ? 4.470 5.791 14.351 1.00 90.69 200 GLU A C 1
ATOM 1659 O O . GLU A 1 200 ? 5.432 5.853 13.588 1.00 90.69 200 GLU A O 1
ATOM 1664 N N . GLU A 1 201 ? 4.598 5.635 15.662 1.00 92.31 201 GLU A N 1
ATOM 1665 C CA . GLU A 1 201 ? 5.880 5.407 16.316 1.00 92.31 201 GLU A CA 1
ATOM 1666 C C . GLU A 1 201 ? 6.472 4.058 15.898 1.00 92.31 201 GLU A C 1
ATOM 1668 O O . GLU A 1 201 ? 7.580 4.020 15.367 1.00 92.31 201 GLU A O 1
ATOM 1673 N N . MET A 1 202 ? 5.671 2.992 15.949 1.00 93.38 202 MET A N 1
ATOM 1674 C CA . MET A 1 202 ? 6.060 1.664 15.465 1.00 93.38 202 MET A CA 1
ATOM 1675 C C . MET A 1 202 ? 6.427 1.651 13.975 1.00 93.38 202 MET A C 1
ATOM 1677 O O . MET A 1 202 ? 7.324 0.914 13.556 1.00 93.38 202 MET A O 1
ATOM 1681 N N . GLU A 1 203 ? 5.726 2.425 13.138 1.00 89.50 203 GLU A N 1
ATOM 1682 C CA . GLU A 1 203 ? 6.076 2.550 11.722 1.00 89.50 203 GLU A CA 1
ATOM 1683 C C . GLU A 1 203 ? 7.450 3.214 11.558 1.00 89.50 203 GLU A C 1
ATOM 1685 O O . GLU A 1 203 ? 8.277 2.714 10.794 1.00 89.50 203 GLU A O 1
ATOM 1690 N N . ARG A 1 204 ? 7.720 4.299 12.295 1.00 86.50 204 ARG A N 1
ATOM 1691 C CA . ARG A 1 204 ? 9.027 4.971 12.267 1.00 86.50 204 ARG A CA 1
ATOM 1692 C C . ARG A 1 204 ? 10.154 4.036 12.699 1.00 86.50 204 ARG A C 1
ATOM 1694 O O . ARG A 1 204 ? 11.169 3.998 12.017 1.00 86.50 204 ARG A O 1
ATOM 1701 N N . GLU A 1 205 ? 9.956 3.246 13.750 1.00 88.25 205 GLU A N 1
ATOM 1702 C CA . GLU A 1 205 ? 10.916 2.227 14.206 1.00 88.25 205 GLU A CA 1
ATOM 1703 C C . GLU A 1 205 ? 11.112 1.099 13.185 1.00 88.25 205 GLU A C 1
ATOM 1705 O O . GLU A 1 205 ? 12.211 0.594 12.983 1.00 88.25 205 GLU A O 1
ATOM 1710 N N . SER A 1 206 ? 10.047 0.702 12.484 1.00 85.44 206 SER A N 1
ATOM 1711 C CA . SER A 1 206 ? 10.135 -0.356 11.468 1.00 85.44 206 SER A CA 1
ATOM 1712 C C . SER A 1 206 ? 10.968 0.061 10.253 1.00 85.44 206 SER A C 1
ATOM 1714 O O . SER A 1 206 ? 11.474 -0.803 9.533 1.00 85.44 206 SER A O 1
ATOM 1716 N N . PHE A 1 207 ? 11.103 1.370 10.022 1.00 77.88 207 PHE A N 1
ATOM 1717 C CA . PHE A 1 207 ? 11.906 1.944 8.945 1.00 77.88 207 PHE A CA 1
ATOM 1718 C C . PHE A 1 207 ? 13.168 2.665 9.427 1.00 77.88 207 PHE A C 1
ATOM 1720 O O . PHE A 1 207 ? 13.935 3.141 8.584 1.00 77.88 207 PHE A O 1
ATOM 1727 N N . SER A 1 208 ? 13.404 2.753 10.739 1.00 70.56 208 SER A N 1
ATOM 1728 C CA . SER A 1 208 ? 14.659 3.270 11.260 1.00 70.56 208 SER A CA 1
ATOM 1729 C C . SER A 1 208 ? 15.753 2.247 10.975 1.00 70.56 208 SER A C 1
ATOM 1731 O O . SER A 1 208 ? 15.622 1.035 11.176 1.00 70.56 208 SER A O 1
ATOM 1733 N N . SER A 1 209 ? 16.852 2.742 10.426 1.00 54.41 209 SER A N 1
ATOM 1734 C CA . SER A 1 209 ? 18.062 1.969 10.209 1.00 54.41 209 SER A CA 1
ATOM 1735 C C . SER A 1 209 ? 18.784 1.774 11.542 1.00 54.41 209 SER A C 1
ATOM 1737 O O . SER A 1 209 ? 19.832 2.371 11.760 1.00 54.41 209 SER A O 1
ATOM 1739 N N . GLU A 1 210 ? 18.225 0.977 12.450 1.00 42.84 210 GLU A N 1
ATOM 1740 C CA . GLU A 1 210 ? 19.042 0.359 13.494 1.00 42.84 210 GLU A CA 1
ATOM 1741 C C . GLU A 1 210 ? 19.775 -0.832 12.869 1.00 42.84 210 GLU A C 1
ATOM 1743 O O . GLU A 1 210 ? 19.227 -1.927 12.681 1.00 42.84 210 GLU A O 1
ATOM 1748 N N . SER A 1 211 ? 21.004 -0.532 12.449 1.00 34.59 211 SER A N 1
ATOM 1749 C CA . SER A 1 211 ? 22.130 -1.457 12.329 1.00 34.59 211 SER A CA 1
ATOM 1750 C C . SER A 1 211 ? 23.066 -1.227 13.501 1.00 34.59 211 SER A C 1
ATOM 1752 O O . SER A 1 211 ? 23.422 -0.038 13.680 1.00 34.59 211 SER A O 1
#

Radius of gyration: 17.12 Å; chains: 1; bounding box: 46×35×48 Å